Protein AF-A0A5N7MES2-F1 (afdb_monomer_lite)

Radius of gyration: 19.39 Å; chains: 1; bounding box: 45×46×57 Å

Foldseek 3Di:
DFDDLVLLLVLLVLLVCCVCPVVVDDLLLQVQSVVLNVLSVVLSVCQVPPDLDDDPVNFVSLFSSVQSSLLSLLLCCCVVVPVVCCVQLSLLSSLNSNDNHQGLAAADPVFEPDDPCPPPCLNNLSNVQSSLQSLLVVLVWDKHAARSVNGPPLLAARIWTQDPVRAIEGEREEEFTQYPDLLCRLVSVLVSQLSRLNSQQSDPGQAYAYEYRDNNVDPLVVLQVQCAPPNDVRSLVSRVVSVCVSVVSNQVPPLVVSVVSCVVRVRYAQKYWYWHKHKYWYADPSGTTIDIDTDTDIDGRNPDDPCDPPDPNVVVVVVSVSSVVSSVVRD

Organism: NCBI:txid2108360

Secondary structure (DSSP, 8-state):
-PPPHHHHHHHHHHHHHIIIIIS---GGG-HHHHHHHHHHHHHHHHHHS--SS--HHHHHHHHHHHHHHHHHHHHHHHHHH-GGGHHHHHHHHHHHHT-S---SSS--TT-BTT-TTTTTTTHHHHHHHHHHHHHHHHTT-EEEE--SSS--SSSS-SEEEE-TTS-EEEEEEEEPPB-SSGGGHHHHHHHHHHHHHHHHHHSS-SEEEEEEE-TTTS-HHHHHHHHHHH-HHHHHHHHHHHHHHHHHHHHHHTHHHHHHHHHT-TTEEEEEEEEEEEEEEEEETTEEEEEEEEEEEEEESS------TTSHHHHHHHHHHHHHHHHHH--

Sequence (331 aa):
MFITAKQITKNVERLYEILTKELSLTTDRSGGVEEGVLTMWDILEVLKDPPQTADQALIDKLVVGAGVHDLSAKICAVWDHFPLERGTLEPHLKLLAGTKFITQNAVNDRWTADGANGRQHDDADKIIELYWACLCIIAGMKVDLDDPVNSSGGKNPDVIATATDGIKWGFALKTLARVSNPVNVPSNMSRLMRGGIKQINASSVDKGMVVLNMKNVIDHDLIRQTMHIFGWDKAREQLVSQVANYTNDLHLNHSHDLLADLQASPRVAPQAALVAHVATPTNIFGRTVMTEVNAMVEEVFPPSRDDGAGSYAAEVHWLLWTLNDVVQKVR

Structure (mmCIF, N/CA/C/O backbone):
data_AF-A0A5N7MES2-F1
#
_entry.id   AF-A0A5N7MES2-F1
#
loop_
_atom_site.group_PDB
_atom_site.id
_atom_site.type_symbol
_atom_site.label_atom_id
_atom_site.label_alt_id
_atom_site.label_comp_id
_atom_site.label_asym_id
_atom_site.label_entity_id
_atom_site.label_seq_id
_atom_site.pdbx_PDB_ins_code
_atom_site.Cartn_x
_atom_site.Cartn_y
_atom_site.Cartn_z
_atom_site.occupancy
_atom_site.B_iso_or_equiv
_atom_site.auth_seq_id
_atom_site.auth_comp_id
_atom_site.auth_asym_id
_atom_site.auth_atom_id
_atom_site.pdbx_PDB_model_num
ATOM 1 N N . MET A 1 1 ? -3.455 -10.090 -15.799 1.00 52.31 1 MET A N 1
ATOM 2 C CA . MET A 1 1 ? -4.156 -9.114 -16.664 1.00 52.31 1 MET A CA 1
ATOM 3 C C . MET A 1 1 ? -3.100 -8.220 -17.297 1.00 52.31 1 MET A C 1
ATOM 5 O O . MET A 1 1 ? -2.162 -7.868 -16.594 1.00 52.31 1 MET A O 1
ATOM 9 N N . PHE A 1 2 ? -3.195 -7.928 -18.596 1.00 59.94 2 PHE A N 1
ATOM 10 C CA . PHE A 1 2 ? -2.233 -7.062 -19.289 1.00 59.94 2 PHE A CA 1
ATOM 11 C C . PHE A 1 2 ? -2.727 -5.625 -19.274 1.00 59.94 2 PHE A C 1
ATOM 13 O O . PHE A 1 2 ? -3.895 -5.382 -19.570 1.00 59.94 2 PHE A O 1
ATOM 20 N N . ILE A 1 3 ? -1.835 -4.696 -18.954 1.00 61.69 3 ILE A N 1
ATOM 21 C CA . ILE A 1 3 ? -2.126 -3.269 -18.974 1.00 61.69 3 ILE A CA 1
ATOM 22 C C . ILE A 1 3 ? -1.610 -2.730 -20.305 1.00 61.69 3 ILE A C 1
ATOM 24 O O . ILE A 1 3 ? -0.447 -2.925 -20.663 1.00 61.69 3 ILE A O 1
ATOM 28 N N . THR A 1 4 ? -2.484 -2.096 -21.083 1.00 64.62 4 THR A N 1
ATOM 29 C CA . THR A 1 4 ? -2.075 -1.523 -22.368 1.00 64.62 4 THR A CA 1
ATOM 30 C C . THR A 1 4 ? -1.346 -0.201 -22.162 1.00 64.62 4 THR A C 1
ATOM 32 O O . THR A 1 4 ? -1.720 0.592 -21.301 1.00 64.62 4 THR A O 1
ATOM 35 N N . ALA A 1 5 ? -0.381 0.086 -23.037 1.00 64.75 5 ALA A N 1
ATOM 36 C CA . ALA A 1 5 ? 0.260 1.393 -23.169 1.00 64.75 5 ALA A CA 1
ATOM 37 C C . ALA A 1 5 ? -0.752 2.554 -23.058 1.00 64.75 5 ALA A C 1
ATOM 39 O O . ALA A 1 5 ? -0.588 3.450 -22.241 1.00 64.75 5 ALA A O 1
ATOM 40 N N . LYS A 1 6 ? -1.871 2.461 -23.788 1.00 68.19 6 LYS A N 1
ATOM 41 C CA . LYS A 1 6 ? -2.950 3.459 -23.793 1.00 68.19 6 LYS A CA 1
ATOM 42 C C . LYS A 1 6 ? -3.611 3.671 -22.423 1.00 68.19 6 LYS A C 1
ATOM 44 O O . LYS A 1 6 ? -3.929 4.806 -22.080 1.00 68.19 6 LYS A O 1
ATOM 49 N N . GLN A 1 7 ? -3.871 2.602 -21.666 1.00 70.50 7 GLN A N 1
ATOM 50 C CA . GLN A 1 7 ? -4.435 2.713 -20.312 1.00 70.50 7 GLN A CA 1
ATOM 51 C C . GLN A 1 7 ? -3.447 3.385 -19.365 1.00 70.50 7 GLN A C 1
ATOM 53 O O . GLN A 1 7 ? -3.847 4.236 -18.572 1.00 70.50 7 GLN A O 1
ATOM 58 N N . ILE A 1 8 ? -2.160 3.060 -19.508 1.00 71.12 8 ILE A N 1
ATOM 59 C CA . ILE A 1 8 ? -1.116 3.683 -18.704 1.00 71.12 8 ILE A CA 1
ATOM 60 C C . ILE A 1 8 ? -1.043 5.181 -18.971 1.00 71.12 8 ILE A C 1
ATOM 62 O O . ILE A 1 8 ? -1.152 5.964 -18.029 1.00 71.12 8 ILE A O 1
ATOM 66 N N . THR A 1 9 ? -0.941 5.575 -20.245 1.00 73.44 9 THR A N 1
ATOM 67 C CA . THR A 1 9 ? -0.923 6.985 -20.650 1.00 73.44 9 THR A CA 1
ATOM 68 C C . THR A 1 9 ? -2.112 7.734 -20.064 1.00 73.44 9 THR A C 1
ATOM 70 O O . THR A 1 9 ? -1.928 8.762 -19.426 1.00 73.44 9 THR A O 1
ATOM 73 N N . LYS A 1 10 ? -3.319 7.169 -20.197 1.00 83.62 10 LYS A N 1
ATOM 74 C CA . LYS A 1 10 ? -4.555 7.797 -19.724 1.00 83.62 10 LYS A CA 1
ATOM 75 C C . LYS A 1 10 ? -4.515 8.105 -18.224 1.00 83.62 10 LYS A C 1
ATOM 77 O O . LYS A 1 10 ? -4.848 9.218 -17.835 1.00 83.62 10 LYS A O 1
ATOM 82 N N . ASN A 1 11 ? -4.142 7.136 -17.385 1.00 85.75 11 ASN A N 1
ATOM 83 C CA . ASN A 1 11 ? -4.145 7.330 -15.930 1.00 85.75 11 ASN A CA 1
ATOM 84 C C . ASN A 1 11 ? -3.058 8.322 -15.494 1.00 85.75 11 ASN A C 1
ATOM 86 O O . ASN A 1 11 ? -3.281 9.135 -14.603 1.00 85.75 11 ASN A O 1
ATOM 90 N N . VAL A 1 12 ? -1.895 8.281 -16.142 1.00 82.12 12 VAL A N 1
ATOM 91 C CA . VAL A 1 12 ? -0.756 9.145 -15.811 1.00 82.12 12 VAL A CA 1
ATOM 92 C C . VAL A 1 12 ? -1.003 10.590 -16.255 1.00 82.12 12 VAL A C 1
ATOM 94 O O . VAL A 1 12 ? -0.786 11.518 -15.478 1.00 82.12 12 VAL A O 1
ATOM 97 N N . GLU A 1 13 ? -1.541 10.795 -17.460 1.00 84.88 13 GLU A N 1
ATOM 98 C CA . GLU A 1 13 ? -1.998 12.112 -17.919 1.00 84.88 13 GLU A CA 1
ATOM 99 C C . GLU A 1 13 ? -3.098 12.655 -17.011 1.00 84.88 13 GLU A C 1
ATOM 101 O O . GLU A 1 13 ? -3.049 13.816 -16.611 1.00 84.88 13 GLU A O 1
ATOM 106 N N . ARG A 1 14 ? -4.061 11.811 -16.624 1.00 90.75 14 ARG A N 1
ATOM 107 C CA . ARG A 1 14 ? -5.137 12.224 -15.726 1.00 90.75 14 ARG A CA 1
ATOM 108 C C . ARG A 1 14 ? -4.605 12.648 -14.358 1.00 90.75 14 ARG A C 1
ATOM 110 O O . ARG A 1 14 ? -5.028 13.686 -13.858 1.00 90.75 14 ARG A O 1
ATOM 117 N N . LEU A 1 15 ? -3.649 11.914 -13.783 1.00 88.50 15 LEU A N 1
ATOM 118 C CA . LEU A 1 15 ? -2.981 12.326 -12.546 1.00 88.50 15 LEU A CA 1
ATOM 119 C C . LEU A 1 15 ? -2.288 13.685 -12.718 1.00 88.50 15 LEU A C 1
ATOM 121 O O . LEU A 1 15 ? -2.444 14.564 -11.872 1.00 88.50 15 LEU A O 1
ATOM 125 N N . TYR A 1 16 ? -1.570 13.889 -13.822 1.00 85.81 16 TYR A N 1
ATOM 126 C CA . TYR A 1 16 ? -0.925 15.170 -14.110 1.00 85.81 16 TYR A CA 1
ATOM 127 C C . TYR A 1 16 ? -1.938 16.324 -14.205 1.00 85.81 16 TYR A C 1
ATOM 129 O O . TYR A 1 16 ? -1.703 17.405 -13.660 1.00 85.81 16 TYR A O 1
ATOM 137 N N . GLU A 1 17 ? -3.094 16.103 -14.836 1.00 89.69 17 GLU A N 1
ATOM 138 C CA . GLU A 1 17 ? -4.179 17.087 -14.888 1.00 89.69 17 GLU A CA 1
ATOM 139 C C . GLU A 1 17 ? -4.760 17.403 -13.511 1.00 89.69 17 GLU A C 1
ATOM 141 O O . GLU A 1 17 ? -4.993 18.573 -13.209 1.00 89.69 17 GLU A O 1
ATOM 146 N N . ILE A 1 18 ? -4.965 16.387 -12.669 1.00 91.38 18 ILE A N 1
ATOM 147 C CA . ILE A 1 18 ? -5.435 16.574 -11.292 1.00 91.38 18 ILE A CA 1
ATOM 148 C C . ILE A 1 18 ? -4.479 17.505 -10.543 1.00 91.38 18 ILE A C 1
ATOM 150 O O . ILE A 1 18 ? -4.908 18.495 -9.954 1.00 91.38 18 ILE A O 1
ATOM 154 N N . LEU A 1 19 ? -3.175 17.237 -10.608 1.00 88.19 19 LEU A N 1
ATOM 155 C CA . LEU A 1 19 ? -2.175 18.015 -9.878 1.00 88.19 19 LEU A CA 1
ATOM 156 C C . LEU A 1 19 ? -2.055 19.453 -10.405 1.00 88.19 19 LEU A C 1
ATOM 158 O O . LEU A 1 19 ? -2.037 20.402 -9.622 1.00 88.19 19 LEU A O 1
ATOM 162 N N . THR A 1 20 ? -1.988 19.630 -11.724 1.00 86.00 20 THR A N 1
ATOM 163 C CA . THR A 1 20 ? -1.684 20.938 -12.329 1.00 86.00 20 THR A CA 1
ATOM 164 C C . THR A 1 20 ? -2.915 21.810 -12.544 1.00 86.00 20 THR A C 1
ATOM 166 O O . THR A 1 20 ? -2.868 23.011 -12.284 1.00 86.00 20 THR A O 1
ATOM 169 N N . LYS A 1 21 ? -4.030 21.233 -13.005 1.00 89.50 21 LYS A N 1
ATOM 170 C CA . LYS A 1 21 ? -5.240 21.985 -13.366 1.00 89.50 21 LYS A CA 1
ATOM 171 C C . LYS A 1 21 ? -6.226 22.074 -12.207 1.00 89.50 21 LYS A C 1
ATOM 173 O O . LYS A 1 21 ? -6.783 23.141 -11.979 1.00 89.50 21 LYS A O 1
ATOM 178 N N . GLU A 1 22 ? -6.454 20.975 -11.487 1.00 92.94 22 GLU A N 1
ATOM 179 C CA . GLU A 1 22 ? -7.461 20.942 -10.414 1.00 92.94 22 GLU A CA 1
ATOM 180 C C . GLU A 1 22 ? -6.880 21.395 -9.068 1.00 92.94 22 GLU A C 1
ATOM 182 O O . GLU A 1 22 ? -7.496 22.203 -8.378 1.00 92.94 22 GLU A O 1
ATOM 187 N N . LEU A 1 23 ? -5.668 20.951 -8.720 1.00 89.50 23 LEU A N 1
ATOM 188 C CA . LEU A 1 23 ? -4.981 21.351 -7.485 1.00 89.50 23 LEU A CA 1
ATOM 189 C C . LEU A 1 23 ? -4.100 22.594 -7.635 1.00 89.50 23 LEU A C 1
ATOM 191 O O . LEU A 1 23 ? -3.571 23.089 -6.638 1.00 89.50 23 LEU A O 1
ATOM 195 N N . SER A 1 24 ? -3.974 23.120 -8.859 1.00 88.00 24 SER A N 1
ATOM 196 C CA . SER A 1 24 ? -3.220 24.345 -9.164 1.00 88.00 24 SER A CA 1
ATOM 197 C C . SER A 1 24 ? -1.769 24.302 -8.666 1.00 88.00 24 SER A C 1
ATOM 199 O O . SER A 1 24 ? -1.218 25.317 -8.234 1.00 88.00 24 SER A O 1
ATOM 201 N N . LEU A 1 25 ? -1.147 23.119 -8.693 1.00 82.56 25 LEU A N 1
ATOM 202 C CA . LEU A 1 25 ? 0.264 22.960 -8.366 1.00 82.56 25 LEU A CA 1
ATOM 203 C C . LEU A 1 25 ? 1.115 23.427 -9.545 1.00 82.56 25 LEU A C 1
ATOM 205 O O . LEU A 1 25 ? 0.883 23.061 -10.697 1.00 82.56 25 LEU A O 1
ATOM 209 N N . THR A 1 26 ? 2.097 24.267 -9.244 1.00 70.69 26 THR A N 1
ATOM 210 C CA . THR A 1 26 ? 3.053 24.794 -10.213 1.00 70.69 26 THR A CA 1
ATOM 211 C C . THR A 1 26 ? 4.049 23.711 -10.638 1.00 70.69 26 THR A C 1
ATOM 213 O O . THR A 1 26 ? 4.324 22.776 -9.884 1.00 70.69 26 THR A O 1
ATOM 216 N N . THR A 1 27 ? 4.597 23.824 -11.852 1.00 60.12 27 THR A N 1
ATOM 217 C CA . THR A 1 27 ? 5.471 22.790 -12.438 1.00 60.12 27 THR A CA 1
ATOM 218 C C . THR A 1 27 ? 6.785 22.595 -11.673 1.00 60.12 27 THR A C 1
ATOM 220 O O . THR A 1 27 ? 7.304 21.488 -11.580 1.00 60.12 27 THR A O 1
ATOM 223 N N . ASP A 1 28 ? 7.288 23.645 -11.019 1.00 61.31 28 ASP A N 1
ATOM 224 C CA . ASP A 1 28 ? 8.441 23.575 -10.110 1.00 61.31 28 ASP A CA 1
ATOM 225 C C . ASP A 1 28 ? 8.194 22.663 -8.895 1.00 61.31 28 ASP A C 1
ATOM 227 O O . ASP A 1 28 ? 9.132 22.079 -8.350 1.00 61.31 28 ASP A O 1
ATOM 231 N N . ARG A 1 29 ? 6.929 22.511 -8.491 1.00 55.84 29 ARG A N 1
ATOM 232 C CA . ARG A 1 29 ? 6.484 21.626 -7.417 1.00 55.84 29 ARG A CA 1
ATOM 233 C C . ARG A 1 29 ? 6.004 20.272 -7.897 1.00 55.84 29 ARG A C 1
ATOM 235 O O . ARG A 1 29 ? 5.740 19.466 -7.027 1.00 55.84 29 ARG A O 1
ATOM 242 N N . SER A 1 30 ? 5.871 20.010 -9.198 1.00 56.72 30 SER A N 1
ATOM 243 C CA . SER A 1 30 ? 5.439 18.704 -9.722 1.00 56.72 30 SER A CA 1
ATOM 244 C C . SER A 1 30 ? 6.588 17.823 -10.198 1.00 56.72 30 SER A C 1
ATOM 246 O O . SER A 1 30 ? 6.328 16.780 -10.792 1.00 56.72 30 SER A O 1
ATOM 248 N N . GLY A 1 31 ? 7.841 18.232 -9.969 1.00 61.25 31 GLY A N 1
ATOM 249 C CA . GLY A 1 31 ? 9.017 17.668 -10.630 1.00 61.25 31 GLY A CA 1
ATOM 250 C C . GLY A 1 31 ? 9.098 16.140 -10.628 1.00 61.25 31 GLY A C 1
ATOM 251 O O . GLY A 1 31 ? 9.459 15.576 -11.651 1.00 61.25 31 GLY A O 1
ATOM 252 N N . GLY A 1 32 ? 8.713 15.450 -9.549 1.00 66.19 32 GLY A N 1
ATOM 253 C CA . GLY A 1 32 ? 8.766 13.982 -9.541 1.00 66.19 32 GLY A CA 1
ATOM 254 C C . GLY A 1 32 ? 7.588 13.290 -10.226 1.00 66.19 32 GLY A C 1
ATOM 255 O O . GLY A 1 32 ? 7.770 12.227 -10.816 1.00 66.19 32 GLY A O 1
ATOM 256 N N . VAL A 1 33 ? 6.391 13.887 -10.219 1.00 66.56 33 VAL A N 1
ATOM 257 C CA . VAL A 1 33 ? 5.269 13.361 -11.016 1.00 66.56 33 VAL A CA 1
ATOM 258 C C . VAL A 1 33 ? 5.485 13.662 -12.493 1.00 66.56 33 VAL A C 1
ATOM 260 O O . VAL A 1 33 ? 5.245 12.798 -13.326 1.00 66.56 33 VAL A O 1
ATOM 263 N N . GLU A 1 34 ? 5.993 14.847 -12.824 1.00 69.19 34 GLU A N 1
ATOM 264 C CA . GLU A 1 34 ? 6.381 15.215 -14.185 1.00 69.19 34 GLU A CA 1
ATOM 265 C C . GLU A 1 34 ? 7.495 14.304 -14.711 1.00 69.19 34 GLU A C 1
ATOM 267 O O . GLU A 1 34 ? 7.357 13.745 -15.793 1.00 69.19 34 GLU A O 1
ATOM 272 N N . GLU A 1 35 ? 8.546 14.055 -13.926 1.00 70.75 35 GLU A N 1
ATOM 273 C CA . GLU A 1 35 ? 9.591 13.081 -14.261 1.00 70.75 35 GLU A CA 1
ATOM 274 C C . GLU A 1 35 ? 9.011 11.671 -14.451 1.00 70.75 35 GLU A C 1
ATOM 276 O O . GLU A 1 35 ? 9.379 10.976 -15.399 1.00 70.75 35 GLU A O 1
ATOM 281 N N . GLY A 1 36 ? 8.049 11.263 -13.618 1.00 68.19 36 GLY A N 1
ATOM 282 C CA . GLY A 1 36 ? 7.314 10.009 -13.787 1.00 68.19 36 GLY A CA 1
ATOM 283 C C . GLY A 1 36 ? 6.494 9.952 -15.083 1.00 68.19 36 GLY A C 1
ATOM 284 O O . GLY A 1 36 ? 6.532 8.945 -15.791 1.00 68.19 36 GLY A O 1
ATOM 285 N N . VAL A 1 37 ? 5.792 11.034 -15.434 1.00 68.88 37 VAL A N 1
ATOM 286 C CA . VAL A 1 37 ? 5.011 11.169 -16.679 1.00 68.88 37 VAL A CA 1
ATOM 287 C C . VAL A 1 37 ? 5.932 11.118 -17.898 1.00 68.88 37 VAL A C 1
ATOM 289 O O . VAL A 1 37 ? 5.658 10.378 -18.841 1.00 68.88 37 VAL A O 1
ATOM 292 N N . LEU A 1 38 ? 7.048 11.847 -17.864 1.00 72.31 38 LEU A N 1
ATOM 293 C CA . LEU A 1 38 ? 8.059 11.849 -18.922 1.00 72.31 38 LEU A CA 1
ATOM 294 C C . LEU A 1 38 ? 8.701 10.468 -19.079 1.00 72.31 38 LEU A C 1
ATOM 296 O O . LEU A 1 38 ? 8.813 9.964 -20.193 1.00 72.31 38 LEU A O 1
ATOM 300 N N . THR A 1 39 ? 9.034 9.810 -17.966 1.00 71.31 39 THR A N 1
ATOM 301 C CA . THR A 1 39 ? 9.529 8.425 -17.962 1.00 71.31 39 THR A CA 1
ATOM 302 C C . THR A 1 39 ? 8.512 7.481 -18.601 1.00 71.31 39 THR A C 1
ATOM 304 O O . THR A 1 39 ? 8.876 6.598 -19.376 1.00 71.31 39 THR A O 1
ATOM 307 N N . MET A 1 40 ? 7.219 7.686 -18.338 1.00 69.75 40 MET A N 1
ATOM 308 C CA . MET A 1 40 ? 6.157 6.921 -18.983 1.00 69.75 40 MET A CA 1
ATOM 309 C C . MET A 1 40 ? 6.052 7.190 -20.480 1.00 69.75 40 MET A C 1
ATOM 311 O O . MET A 1 40 ? 5.845 6.253 -21.245 1.00 69.75 40 MET A O 1
ATOM 315 N N . TRP A 1 41 ? 6.213 8.431 -20.923 1.00 72.19 41 TRP A N 1
ATOM 316 C CA . TRP A 1 41 ? 6.232 8.760 -22.347 1.00 72.19 41 TRP A CA 1
ATOM 317 C C . TRP A 1 41 ? 7.416 8.113 -23.063 1.00 72.19 41 TRP A C 1
ATOM 319 O O . TRP A 1 41 ? 7.211 7.467 -24.089 1.00 72.19 41 TRP A O 1
ATOM 329 N N . ASP A 1 42 ? 8.613 8.173 -22.476 1.00 73.00 42 ASP A N 1
ATOM 330 C CA . ASP A 1 42 ? 9.796 7.459 -22.967 1.00 73.00 42 ASP A CA 1
ATOM 331 C C . ASP A 1 42 ? 9.518 5.960 -23.137 1.00 73.00 42 ASP A C 1
ATOM 333 O O . ASP A 1 42 ? 9.830 5.371 -24.172 1.00 73.00 42 ASP A O 1
ATOM 337 N N . ILE A 1 43 ? 8.898 5.334 -22.132 1.00 69.94 43 ILE A N 1
ATOM 338 C CA . ILE A 1 43 ? 8.503 3.922 -22.184 1.00 69.94 43 ILE A CA 1
ATOM 339 C C . ILE A 1 43 ? 7.529 3.672 -23.331 1.00 69.94 43 ILE A C 1
ATOM 341 O O . ILE A 1 43 ? 7.697 2.712 -24.076 1.00 69.94 43 ILE A O 1
ATOM 345 N N . LEU A 1 44 ? 6.501 4.507 -23.478 1.00 69.25 44 LEU A N 1
ATOM 346 C CA . LEU A 1 44 ? 5.489 4.344 -24.518 1.00 69.25 44 LEU A CA 1
ATOM 347 C C . LEU A 1 44 ? 6.099 4.461 -25.915 1.00 69.25 44 LEU A C 1
ATOM 349 O O . LEU A 1 44 ? 5.719 3.684 -26.787 1.00 69.25 44 LEU A O 1
ATOM 353 N N . GLU A 1 45 ? 7.053 5.372 -26.119 1.00 74.62 45 GLU A N 1
ATOM 354 C CA . GLU A 1 45 ? 7.816 5.465 -27.367 1.00 74.62 45 GLU A CA 1
ATOM 355 C C . GLU A 1 45 ? 8.621 4.190 -27.625 1.00 74.62 45 GLU A C 1
ATOM 357 O O . GLU A 1 45 ? 8.535 3.629 -28.717 1.00 74.62 45 GLU A O 1
ATOM 362 N N . VAL A 1 46 ? 9.320 3.663 -26.614 1.00 70.00 46 VAL A N 1
ATOM 363 C CA . VAL A 1 46 ? 10.041 2.387 -26.745 1.00 70.00 46 VAL A CA 1
ATOM 364 C C . VAL A 1 46 ? 9.087 1.232 -27.056 1.00 70.00 46 VAL A C 1
ATOM 366 O O . VAL A 1 46 ? 9.406 0.361 -27.855 1.00 70.00 46 VAL A O 1
ATOM 369 N N . LEU A 1 47 ? 7.886 1.216 -26.478 1.00 65.94 47 LEU A N 1
ATOM 370 C CA . LEU A 1 47 ? 6.898 0.164 -26.724 1.00 65.94 47 LEU A CA 1
ATOM 371 C C . LEU A 1 47 ? 6.245 0.237 -28.117 1.00 65.94 47 LEU A C 1
ATOM 373 O O . LEU A 1 47 ? 5.601 -0.738 -28.516 1.00 65.94 47 LEU A O 1
ATOM 377 N N . LYS A 1 48 ? 6.394 1.341 -28.868 1.00 69.06 48 LYS A N 1
ATOM 378 C CA . LYS A 1 48 ? 5.947 1.414 -30.274 1.00 69.06 48 LYS A CA 1
ATOM 379 C C . LYS A 1 48 ? 6.808 0.548 -31.191 1.00 69.06 48 LYS A C 1
ATOM 381 O O . LYS A 1 48 ? 6.264 -0.053 -32.116 1.00 69.06 48 LYS A O 1
ATOM 386 N N . ASP A 1 49 ? 8.108 0.476 -30.918 1.00 69.00 49 ASP A N 1
ATOM 387 C CA . ASP A 1 49 ? 9.067 -0.392 -31.604 1.00 69.00 49 ASP A CA 1
ATOM 388 C C . ASP A 1 49 ? 9.952 -1.098 -30.560 1.00 69.00 49 ASP A C 1
ATOM 390 O O . ASP A 1 49 ? 11.081 -0.674 -30.294 1.00 69.00 49 ASP A O 1
ATOM 394 N N . PRO A 1 50 ? 9.406 -2.120 -29.870 1.00 65.06 50 PRO A N 1
ATOM 395 C CA . PRO A 1 50 ? 10.067 -2.715 -28.722 1.00 65.06 50 PRO A CA 1
ATOM 396 C C . PRO A 1 50 ? 11.361 -3.414 -29.158 1.00 65.06 50 PRO A C 1
ATOM 398 O O . PRO A 1 50 ? 11.342 -4.217 -30.096 1.00 65.06 50 PRO A O 1
ATOM 401 N N . PRO A 1 51 ? 12.485 -3.182 -28.459 1.00 67.44 51 PRO A N 1
ATOM 402 C CA . PRO A 1 51 ? 13.734 -3.836 -28.802 1.00 67.44 51 PRO A CA 1
ATOM 403 C C . PRO A 1 51 ? 13.622 -5.347 -28.575 1.00 67.44 51 PRO A C 1
ATOM 405 O O . PRO A 1 51 ? 12.949 -5.806 -27.649 1.00 67.44 51 PRO A O 1
ATOM 408 N N . GLN A 1 52 ? 14.329 -6.134 -29.394 1.00 64.31 52 GLN A N 1
ATOM 409 C CA . GLN A 1 52 ? 14.378 -7.596 -29.241 1.00 64.31 52 GLN A CA 1
ATOM 410 C C . GLN A 1 52 ? 14.921 -8.025 -27.868 1.00 64.31 52 GLN A C 1
ATOM 412 O O . GLN A 1 52 ? 14.543 -9.076 -27.353 1.00 64.31 52 GLN A O 1
ATOM 417 N N . THR A 1 53 ? 15.779 -7.199 -27.266 1.00 66.25 53 THR A N 1
ATOM 418 C CA . THR A 1 53 ? 16.322 -7.367 -25.915 1.00 66.25 53 THR A CA 1
ATOM 419 C C . THR A 1 53 ? 16.232 -6.044 -25.165 1.00 66.25 53 THR A C 1
ATOM 421 O O . THR A 1 53 ? 16.675 -5.021 -25.686 1.00 66.25 53 THR A O 1
ATOM 424 N N . ALA A 1 54 ? 15.695 -6.056 -23.945 1.00 69.00 54 ALA A N 1
ATOM 425 C CA . ALA A 1 54 ? 15.735 -4.895 -23.063 1.00 69.00 54 ALA A CA 1
ATOM 426 C C . ALA A 1 54 ? 17.063 -4.877 -22.295 1.00 69.00 54 ALA A C 1
ATOM 428 O O . ALA A 1 54 ? 17.443 -5.888 -21.703 1.00 69.00 54 ALA A O 1
ATOM 429 N N . ASP A 1 55 ? 17.764 -3.746 -22.315 1.00 76.44 55 ASP A N 1
ATOM 430 C CA . ASP A 1 55 ? 18.899 -3.519 -21.424 1.00 76.44 55 ASP A CA 1
ATOM 431 C C . ASP A 1 55 ? 18.420 -3.114 -20.016 1.00 76.44 55 ASP A C 1
ATOM 433 O O . ASP A 1 55 ? 17.229 -2.889 -19.779 1.00 76.44 55 ASP A O 1
ATOM 437 N N . GLN A 1 56 ? 19.352 -3.035 -19.061 1.00 76.31 56 GLN A N 1
ATOM 438 C CA . GLN A 1 56 ? 19.020 -2.691 -17.676 1.00 76.31 56 GLN A CA 1
ATOM 439 C C . GLN A 1 56 ? 18.380 -1.299 -17.564 1.00 76.31 56 GLN A C 1
ATOM 441 O O . GLN A 1 56 ? 17.433 -1.124 -16.806 1.00 76.31 56 GLN A O 1
ATOM 446 N N . ALA A 1 57 ? 18.839 -0.327 -18.358 1.00 79.00 57 ALA A N 1
ATOM 447 C CA . ALA A 1 57 ? 18.312 1.034 -18.324 1.00 79.00 57 ALA A CA 1
ATOM 448 C C . ALA A 1 57 ? 16.838 1.086 -18.753 1.00 79.00 57 ALA A C 1
ATOM 450 O O . ALA A 1 57 ? 16.026 1.771 -18.129 1.00 79.00 57 ALA A O 1
ATOM 451 N N . LEU A 1 58 ? 16.469 0.338 -19.795 1.00 74.81 58 LEU A N 1
ATOM 452 C CA . LEU A 1 58 ? 15.082 0.198 -20.212 1.00 74.81 58 LEU A CA 1
ATOM 453 C C . LEU A 1 58 ? 14.250 -0.537 -19.156 1.00 74.81 58 LEU A C 1
ATOM 455 O O . LEU A 1 58 ? 13.129 -0.117 -18.877 1.00 74.81 58 LEU A O 1
ATOM 459 N N . ILE A 1 59 ? 14.782 -1.602 -18.552 1.00 75.06 59 ILE A N 1
ATOM 460 C CA . ILE A 1 59 ? 14.102 -2.324 -17.465 1.00 75.06 59 ILE A CA 1
ATOM 461 C C . ILE A 1 59 ? 13.811 -1.384 -16.292 1.00 75.06 59 ILE A C 1
ATOM 463 O O . ILE A 1 59 ? 12.690 -1.377 -15.787 1.00 75.06 59 ILE A O 1
ATOM 467 N N . ASP A 1 60 ? 14.775 -0.563 -15.886 1.00 76.88 60 ASP A N 1
ATOM 468 C CA . ASP A 1 60 ? 14.608 0.364 -14.766 1.00 76.88 60 ASP A CA 1
ATOM 469 C C . ASP A 1 60 ? 13.545 1.426 -15.073 1.00 76.88 60 ASP A C 1
ATOM 471 O O . ASP A 1 60 ? 12.665 1.670 -14.244 1.00 76.88 60 ASP A O 1
ATOM 475 N N . LYS A 1 61 ? 13.541 1.985 -16.296 1.00 75.44 61 LYS A N 1
ATOM 476 C CA . LYS A 1 61 ? 12.461 2.877 -16.752 1.00 75.44 61 LYS A CA 1
ATOM 477 C C . LYS A 1 61 ? 11.110 2.178 -16.656 1.00 75.44 61 LYS A C 1
ATOM 479 O O . LYS A 1 61 ? 10.193 2.693 -16.024 1.00 75.44 61 LYS A O 1
ATOM 484 N N . LEU A 1 62 ? 11.003 0.985 -17.237 1.00 73.88 62 LEU A N 1
ATOM 485 C CA . LEU A 1 62 ? 9.789 0.174 -17.242 1.00 73.88 62 LEU A CA 1
ATOM 486 C C . LEU A 1 62 ? 9.250 -0.064 -15.822 1.00 73.88 62 LEU A C 1
ATOM 488 O O . LEU A 1 62 ? 8.063 0.152 -15.575 1.00 73.88 62 LEU A O 1
ATOM 492 N N . VAL A 1 63 ? 10.114 -0.437 -14.876 1.00 76.62 63 VAL A N 1
ATOM 493 C CA . VAL A 1 63 ? 9.750 -0.622 -13.462 1.00 76.62 63 VAL A CA 1
ATOM 494 C C . VAL A 1 63 ? 9.196 0.666 -12.863 1.00 76.62 63 VAL A C 1
ATOM 496 O O . VAL A 1 63 ? 8.101 0.640 -12.300 1.00 76.62 63 VAL A O 1
ATOM 499 N N . VAL A 1 64 ? 9.901 1.791 -13.012 1.00 77.00 64 VAL A N 1
ATOM 500 C CA . VAL A 1 64 ? 9.427 3.085 -12.500 1.00 77.00 64 VAL A CA 1
ATOM 501 C C . VAL A 1 64 ? 8.052 3.404 -13.073 1.00 77.00 64 VAL A C 1
ATOM 503 O O . VAL A 1 64 ? 7.124 3.693 -12.321 1.00 77.00 64 VAL A O 1
ATOM 506 N N . GLY A 1 65 ? 7.896 3.259 -14.387 1.00 76.19 65 GLY A N 1
ATOM 507 C CA . GLY A 1 65 ? 6.649 3.533 -15.078 1.00 76.19 65 GLY A CA 1
ATOM 508 C C . GLY A 1 65 ? 5.458 2.725 -14.560 1.00 76.19 65 GLY A C 1
ATOM 509 O O . GLY A 1 65 ? 4.402 3.293 -14.285 1.00 76.19 65 GLY A O 1
ATOM 510 N N . ALA A 1 66 ? 5.629 1.419 -14.346 1.00 77.50 66 ALA A N 1
ATOM 511 C CA . ALA A 1 66 ? 4.579 0.597 -13.742 1.00 77.50 66 ALA A CA 1
ATOM 512 C C . ALA A 1 66 ? 4.226 1.060 -12.319 1.00 77.50 66 ALA A C 1
ATOM 514 O O . ALA A 1 66 ? 3.056 1.161 -11.977 1.00 77.50 66 ALA A O 1
ATOM 515 N N . GLY A 1 67 ? 5.213 1.442 -11.506 1.00 80.00 67 GLY A N 1
ATOM 516 C CA . GLY A 1 67 ? 4.945 1.978 -10.169 1.00 80.00 67 GLY A CA 1
ATOM 517 C C . GLY A 1 67 ? 4.115 3.266 -10.198 1.00 80.00 67 GLY A C 1
ATOM 518 O O . GLY A 1 67 ? 3.186 3.422 -9.406 1.00 80.00 67 GLY A O 1
ATOM 519 N N . VAL A 1 68 ? 4.423 4.173 -11.132 1.00 81.00 68 VAL A N 1
ATOM 520 C CA . VAL A 1 68 ? 3.654 5.411 -11.343 1.00 81.00 68 VAL A CA 1
ATOM 521 C C . VAL A 1 68 ? 2.245 5.095 -11.830 1.00 81.00 68 VAL A C 1
ATOM 523 O O . VAL A 1 68 ? 1.277 5.675 -11.335 1.00 81.00 68 VAL A O 1
ATOM 526 N N . HIS A 1 69 ? 2.117 4.177 -12.786 1.00 83.50 69 HIS A N 1
ATOM 527 C CA . HIS A 1 69 ? 0.835 3.753 -13.326 1.00 83.50 69 HIS A CA 1
ATOM 528 C C . HIS A 1 69 ? -0.085 3.174 -12.251 1.00 83.50 69 HIS A C 1
ATOM 530 O O . HIS A 1 69 ? -1.222 3.632 -12.131 1.00 83.50 69 HIS A O 1
ATOM 536 N N . ASP A 1 70 ? 0.421 2.217 -11.467 1.00 85.31 70 ASP A N 1
ATOM 537 C CA . ASP A 1 70 ? -0.319 1.529 -10.414 1.00 85.31 70 ASP A CA 1
ATOM 538 C C . ASP A 1 70 ? -0.937 2.553 -9.460 1.00 85.31 70 ASP A C 1
ATOM 540 O O . ASP A 1 70 ? -2.157 2.569 -9.299 1.00 85.31 70 ASP A O 1
ATOM 544 N N . LEU A 1 71 ? -0.131 3.475 -8.922 1.00 87.69 71 LEU A N 1
ATOM 545 C CA . LEU A 1 71 ? -0.598 4.544 -8.037 1.00 87.69 71 LEU A CA 1
ATOM 546 C C . LEU A 1 71 ? -1.579 5.500 -8.739 1.00 87.69 71 LEU A C 1
ATOM 548 O O . LEU A 1 71 ? -2.634 5.817 -8.184 1.00 87.69 71 LEU A O 1
ATOM 552 N N . SER A 1 72 ? -1.267 5.922 -9.970 1.00 88.50 72 SER A N 1
ATOM 553 C CA . SER A 1 72 ? -2.121 6.823 -10.758 1.00 88.50 72 SER A CA 1
ATOM 554 C C . SER A 1 72 ? -3.509 6.231 -10.981 1.00 88.50 72 SER A C 1
ATOM 556 O O . SER A 1 72 ? -4.499 6.947 -10.865 1.00 88.50 72 SER A O 1
ATOM 558 N N . ALA A 1 73 ? -3.604 4.927 -11.253 1.00 90.31 73 ALA A N 1
ATOM 559 C CA . ALA A 1 73 ? -4.874 4.239 -11.453 1.00 90.31 73 ALA A CA 1
ATOM 560 C C . ALA A 1 73 ? -5.780 4.335 -10.215 1.00 90.31 73 ALA A C 1
ATOM 562 O O . ALA A 1 73 ? -6.973 4.606 -10.348 1.00 90.31 73 ALA A O 1
ATOM 563 N N . LYS A 1 74 ? -5.219 4.174 -9.007 1.00 93.06 74 LYS A N 1
ATOM 564 C CA . LYS A 1 74 ? -5.987 4.215 -7.748 1.00 93.06 74 LYS A CA 1
ATOM 565 C C . LYS A 1 74 ? -6.408 5.642 -7.424 1.00 93.06 74 LYS A C 1
ATOM 567 O O . LYS A 1 74 ? -7.573 5.863 -7.101 1.00 93.06 74 LYS A O 1
ATOM 572 N N . ILE A 1 75 ? -5.498 6.606 -7.585 1.00 94.12 75 ILE A N 1
ATOM 573 C CA . ILE A 1 75 ? -5.812 8.026 -7.389 1.00 94.12 75 ILE A CA 1
ATOM 574 C C . ILE A 1 75 ? -6.917 8.456 -8.352 1.00 94.12 75 ILE A C 1
ATOM 576 O O . ILE A 1 75 ? -7.914 9.011 -7.906 1.00 94.12 75 ILE A O 1
ATOM 580 N N . CYS A 1 76 ? -6.783 8.173 -9.651 1.00 94.31 76 CYS A N 1
ATOM 581 C CA . CYS A 1 76 ? -7.780 8.568 -10.646 1.00 94.31 76 CYS A CA 1
ATOM 582 C C . CYS A 1 76 ? -9.130 7.894 -10.389 1.00 94.31 76 CYS A C 1
ATOM 584 O O . CYS A 1 76 ? -10.161 8.553 -10.484 1.00 94.31 76 CYS A O 1
ATOM 586 N N . ALA A 1 77 ? -9.139 6.612 -10.004 1.00 95.19 77 ALA A N 1
ATOM 587 C CA . ALA A 1 77 ? -10.370 5.913 -9.654 1.00 95.19 77 ALA A CA 1
ATOM 588 C C . ALA A 1 77 ? -11.105 6.598 -8.492 1.00 95.19 77 ALA A C 1
ATOM 590 O O . ALA A 1 77 ? -12.310 6.828 -8.592 1.00 95.19 77 ALA A O 1
ATOM 591 N N . VAL A 1 78 ? -10.393 6.982 -7.425 1.00 96.88 78 VAL A N 1
ATOM 592 C CA . VAL A 1 78 ? -10.996 7.749 -6.325 1.00 96.88 78 VAL A CA 1
ATOM 593 C C . VAL A 1 78 ? -11.436 9.129 -6.798 1.00 96.88 78 VAL A C 1
ATOM 595 O O . VAL A 1 78 ? -12.580 9.526 -6.596 1.00 96.88 78 VAL A O 1
ATOM 598 N N . TRP A 1 79 ? -10.543 9.859 -7.461 1.00 96.50 79 TRP A N 1
ATOM 599 C CA . TRP A 1 79 ? -10.771 11.246 -7.841 1.00 96.50 79 TRP A CA 1
ATOM 600 C C . TRP A 1 79 ? -11.982 11.405 -8.760 1.00 96.50 79 TRP A C 1
ATOM 602 O O . TRP A 1 79 ? -12.799 12.310 -8.571 1.00 96.50 79 TRP A O 1
ATOM 612 N N . ASP A 1 80 ? -12.131 10.516 -9.738 1.00 95.81 80 ASP A N 1
ATOM 613 C CA . ASP A 1 80 ? -13.170 10.620 -10.759 1.00 95.81 80 ASP A CA 1
ATOM 614 C C . ASP A 1 80 ? -14.505 10.002 -10.313 1.00 95.81 80 ASP A C 1
ATOM 616 O O . ASP A 1 80 ? -15.560 10.486 -10.728 1.00 95.81 80 ASP A O 1
ATOM 620 N N . HIS A 1 81 ? -14.495 8.980 -9.447 1.00 96.44 81 HIS A N 1
ATOM 621 C CA . HIS A 1 81 ? -15.719 8.275 -9.038 1.00 96.44 81 HIS A CA 1
ATOM 622 C C . HIS A 1 81 ? -16.210 8.602 -7.622 1.00 96.44 81 HIS A C 1
ATOM 624 O O . HIS A 1 81 ? -17.380 8.366 -7.323 1.00 96.44 81 HIS A O 1
ATOM 630 N N . PHE A 1 82 ? -15.371 9.201 -6.774 1.00 96.75 82 PHE A N 1
ATOM 631 C CA . PHE A 1 82 ? -15.681 9.524 -5.378 1.00 96.75 82 PHE A CA 1
ATOM 632 C C . PHE A 1 82 ? -15.360 10.999 -5.076 1.00 96.75 82 PHE A C 1
ATOM 634 O O . PHE A 1 82 ? -14.488 11.307 -4.263 1.00 96.75 82 PHE A O 1
ATOM 641 N N . PRO A 1 83 ? -16.066 11.959 -5.708 1.00 94.94 83 PRO A N 1
ATOM 642 C CA . PRO A 1 83 ? -15.736 13.383 -5.614 1.00 94.94 83 PRO A CA 1
ATOM 643 C C . PRO A 1 83 ? -15.787 13.947 -4.186 1.00 94.94 83 PRO A C 1
ATOM 645 O O . PRO A 1 83 ? -15.085 14.910 -3.890 1.00 94.94 83 PRO A O 1
ATOM 648 N N . LEU A 1 84 ? -16.586 13.345 -3.298 1.00 94.88 84 LEU A N 1
ATOM 649 C CA . LEU A 1 84 ? -16.674 13.743 -1.889 1.00 94.88 84 LEU A CA 1
ATOM 650 C C . LEU A 1 84 ? -15.411 13.397 -1.085 1.00 94.88 84 LEU A C 1
ATOM 652 O O . LEU A 1 84 ? -15.146 14.051 -0.083 1.00 94.88 84 LEU A O 1
ATOM 656 N N . GLU A 1 85 ? -14.617 12.425 -1.541 1.00 95.56 85 GLU A N 1
ATOM 657 C CA . GLU A 1 85 ? -13.394 11.969 -0.864 1.00 95.56 85 GLU A CA 1
ATOM 658 C C . GLU A 1 85 ? -12.131 12.686 -1.372 1.00 95.56 85 GLU A C 1
ATOM 660 O O . GLU A 1 85 ? -11.038 12.482 -0.847 1.00 95.56 85 GLU A O 1
ATOM 665 N N . ARG A 1 86 ? -12.247 13.568 -2.377 1.00 94.69 86 ARG A N 1
ATOM 666 C CA . ARG A 1 86 ? -11.096 14.307 -2.936 1.00 94.69 86 ARG A CA 1
ATOM 667 C C . ARG A 1 86 ? -10.348 15.112 -1.876 1.00 94.69 86 ARG A C 1
ATOM 669 O O . ARG A 1 86 ? -9.120 15.121 -1.876 1.00 94.69 86 ARG A O 1
ATOM 676 N N . GLY A 1 87 ? -11.087 15.743 -0.960 1.00 94.38 87 GLY A N 1
ATOM 677 C CA . GLY A 1 87 ? -10.509 16.528 0.133 1.00 94.38 87 GLY A CA 1
ATOM 678 C C . GLY A 1 87 ? -9.653 15.691 1.087 1.00 94.38 87 GLY A C 1
ATOM 679 O O . GLY A 1 87 ? -8.677 16.204 1.622 1.00 94.38 87 GLY A O 1
ATOM 680 N N . THR A 1 88 ? -9.965 14.400 1.239 1.00 94.94 88 THR A N 1
ATOM 681 C CA . THR A 1 88 ? -9.182 13.446 2.038 1.00 94.94 88 THR A CA 1
ATOM 682 C C . THR A 1 88 ? -7.815 13.176 1.403 1.00 94.94 88 THR A C 1
ATOM 684 O O . THR A 1 88 ? -6.823 13.035 2.110 1.00 94.94 88 THR A O 1
ATOM 687 N N . LEU A 1 89 ? -7.740 13.124 0.067 1.00 94.88 89 LEU A N 1
ATOM 688 C CA . LEU A 1 89 ? -6.498 12.809 -0.653 1.00 94.88 89 LEU A CA 1
ATOM 689 C C . LEU A 1 89 ? -5.634 14.039 -0.951 1.00 94.88 89 LEU A C 1
ATOM 691 O O . LEU A 1 89 ? -4.423 13.919 -1.143 1.00 94.88 89 LEU A O 1
ATOM 695 N N . GLU A 1 90 ? -6.251 15.216 -1.045 1.00 93.75 90 GLU A N 1
ATOM 696 C CA . GLU A 1 90 ? -5.604 16.448 -1.493 1.00 93.75 90 GLU A CA 1
ATOM 697 C C . GLU A 1 90 ? -4.299 16.785 -0.741 1.00 93.75 90 GLU A C 1
ATOM 699 O O . GLU A 1 90 ? -3.312 17.083 -1.423 1.00 93.75 90 GLU A O 1
ATOM 704 N N . PRO A 1 91 ? -4.215 16.713 0.605 1.00 91.75 91 PRO A N 1
ATOM 705 C CA . PRO A 1 91 ? -2.970 16.994 1.320 1.00 91.75 91 PRO A CA 1
ATOM 706 C C . PRO A 1 91 ? -1.809 16.092 0.879 1.00 91.75 91 PRO A C 1
ATOM 708 O O . PRO A 1 91 ? -0.711 16.585 0.610 1.00 91.75 91 PRO A O 1
ATOM 711 N N . HIS A 1 92 ? -2.053 14.784 0.733 1.00 91.06 92 HIS A N 1
ATOM 712 C CA . HIS A 1 92 ? -1.038 13.824 0.288 1.00 91.06 92 HIS A CA 1
ATOM 713 C C . HIS A 1 92 ? -0.661 14.045 -1.168 1.00 91.06 92 HIS A C 1
ATOM 715 O O . HIS A 1 92 ? 0.520 14.008 -1.487 1.00 91.06 92 HIS A O 1
ATOM 721 N N . LEU A 1 93 ? -1.620 14.342 -2.049 1.00 89.75 93 LEU A N 1
ATOM 722 C CA . LEU A 1 93 ? -1.331 14.645 -3.456 1.00 89.75 93 LEU A CA 1
ATOM 723 C C . LEU A 1 93 ? -0.462 15.899 -3.611 1.00 89.75 93 LEU A C 1
ATOM 725 O O . LEU A 1 93 ? 0.462 15.919 -4.427 1.00 89.75 93 LEU A O 1
ATOM 729 N N . LYS A 1 94 ? -0.716 16.929 -2.796 1.00 86.94 94 LYS A N 1
ATOM 730 C CA . LYS A 1 94 ? 0.108 18.143 -2.753 1.00 86.94 94 LYS A CA 1
ATOM 731 C C . LYS A 1 94 ? 1.526 17.859 -2.275 1.00 86.94 94 LYS A C 1
ATOM 733 O O . LYS A 1 94 ? 2.459 18.447 -2.819 1.00 86.94 94 LYS A O 1
ATOM 738 N N . LEU A 1 95 ? 1.688 16.966 -1.297 1.00 83.38 95 LEU A N 1
ATOM 739 C CA . LEU A 1 95 ? 3.010 16.510 -0.882 1.00 83.38 95 LEU A CA 1
ATOM 740 C C . LEU A 1 95 ? 3.687 15.741 -2.022 1.00 83.38 95 LEU A C 1
ATOM 742 O O . LEU A 1 95 ? 4.785 16.117 -2.420 1.00 83.38 95 LEU A O 1
ATOM 746 N N . LEU A 1 96 ? 3.004 14.738 -2.592 1.00 78.81 96 LEU A N 1
ATOM 747 C CA . LEU A 1 96 ? 3.523 13.853 -3.640 1.00 78.81 96 LEU A CA 1
ATOM 748 C C . LEU A 1 96 ? 4.081 14.592 -4.845 1.00 78.81 96 LEU A C 1
ATOM 750 O O . LEU A 1 96 ? 5.115 14.177 -5.366 1.00 78.81 96 LEU A O 1
ATOM 754 N N . ALA A 1 97 ? 3.436 15.677 -5.270 1.00 76.00 97 ALA A N 1
ATOM 755 C CA . ALA A 1 97 ? 3.928 16.483 -6.379 1.00 76.00 97 ALA A CA 1
ATOM 756 C C . ALA A 1 97 ? 5.405 16.880 -6.179 1.00 76.00 97 ALA A C 1
ATOM 758 O O . ALA A 1 97 ? 6.203 16.778 -7.115 1.00 76.00 97 ALA A O 1
ATOM 759 N N . GLY A 1 98 ? 5.779 17.260 -4.950 1.00 69.50 98 GLY A N 1
ATOM 760 C CA . GLY A 1 98 ? 7.132 17.697 -4.599 1.00 69.50 98 GLY A CA 1
ATOM 761 C C . GLY A 1 98 ? 8.126 16.559 -4.353 1.00 69.50 98 GLY A C 1
ATOM 762 O O . GLY A 1 98 ? 9.322 16.811 -4.192 1.00 69.50 98 GLY A O 1
ATOM 763 N N . THR A 1 99 ? 7.658 15.310 -4.323 1.00 71.50 99 THR A N 1
ATOM 764 C CA . THR A 1 99 ? 8.487 14.135 -4.023 1.00 71.50 99 THR A CA 1
ATOM 765 C C . THR A 1 99 ? 9.132 13.597 -5.291 1.00 71.50 99 THR A C 1
ATOM 767 O O . THR A 1 99 ? 8.484 13.501 -6.323 1.00 71.50 99 THR A O 1
ATOM 770 N N . LYS A 1 100 ? 10.408 13.201 -5.222 1.00 66.44 100 LYS A N 1
ATOM 771 C CA . LYS A 1 100 ? 11.145 12.624 -6.369 1.00 66.44 100 LYS A CA 1
ATOM 772 C C . LYS A 1 100 ? 10.944 11.120 -6.549 1.00 66.44 100 LYS A C 1
ATOM 774 O O . LYS A 1 100 ? 11.443 10.540 -7.503 1.00 66.44 100 LYS A O 1
ATOM 779 N N . PHE A 1 101 ? 10.287 10.469 -5.598 1.00 67.00 101 PHE A N 1
ATOM 780 C CA . PHE A 1 101 ? 10.120 9.025 -5.590 1.00 67.00 101 PHE A CA 1
ATOM 781 C C . PHE A 1 101 ? 8.678 8.724 -5.231 1.00 67.00 101 PHE A C 1
ATOM 783 O O . PHE A 1 101 ? 8.279 9.001 -4.109 1.00 67.00 101 PHE A O 1
ATOM 790 N N . ILE A 1 102 ? 7.917 8.176 -6.176 1.00 72.50 102 ILE A N 1
ATOM 791 C CA . ILE A 1 102 ? 6.477 7.910 -6.017 1.00 72.50 102 ILE A CA 1
ATOM 792 C C . ILE A 1 102 ? 6.126 6.423 -6.152 1.00 72.50 102 ILE A C 1
ATOM 794 O O . ILE A 1 102 ? 4.956 6.051 -6.121 1.00 72.50 102 ILE A O 1
ATOM 798 N N . THR A 1 103 ? 7.122 5.548 -6.294 1.00 77.44 103 THR A N 1
ATOM 799 C CA . THR A 1 103 ? 6.896 4.140 -6.623 1.00 77.44 103 THR A CA 1
ATOM 800 C C . THR A 1 103 ? 6.862 3.239 -5.381 1.00 77.44 103 THR A C 1
ATOM 802 O O . THR A 1 103 ? 7.523 3.477 -4.363 1.00 77.44 103 THR A O 1
ATOM 805 N N . GLN A 1 104 ? 6.045 2.184 -5.446 1.00 80.44 104 GLN A N 1
ATOM 806 C CA . GLN A 1 104 ? 5.967 1.136 -4.415 1.00 80.44 104 GLN A CA 1
ATOM 807 C C . GLN A 1 104 ? 6.695 -0.152 -4.817 1.00 80.44 104 GLN A C 1
ATOM 809 O O . GLN A 1 104 ? 6.909 -1.026 -3.982 1.00 80.44 104 GLN A O 1
ATOM 814 N N . ASN A 1 105 ? 7.097 -0.256 -6.082 1.00 81.25 105 ASN A N 1
ATOM 815 C CA . ASN A 1 105 ? 7.629 -1.459 -6.716 1.00 81.25 105 ASN A CA 1
ATOM 816 C C . ASN A 1 105 ? 9.147 -1.435 -6.946 1.00 81.25 105 ASN A C 1
ATOM 818 O O . ASN A 1 105 ? 9.660 -2.170 -7.787 1.00 81.25 105 ASN A O 1
ATOM 822 N N . ALA A 1 106 ? 9.849 -0.560 -6.234 1.00 79.88 106 ALA A N 1
ATOM 823 C CA . ALA A 1 106 ? 11.294 -0.440 -6.275 1.00 79.88 106 ALA A CA 1
ATOM 824 C C . ALA A 1 106 ? 11.822 -0.077 -4.885 1.00 79.88 106 ALA A C 1
ATOM 826 O O . ALA A 1 106 ? 11.106 0.496 -4.054 1.00 79.88 106 ALA A O 1
ATOM 827 N N . VAL A 1 107 ? 13.091 -0.401 -4.648 1.00 80.00 107 VAL A N 1
ATOM 828 C CA . VAL A 1 107 ? 13.800 0.009 -3.436 1.00 80.00 107 VAL A CA 1
ATOM 829 C C . VAL A 1 107 ? 13.993 1.523 -3.458 1.00 80.00 107 VAL A C 1
ATOM 831 O O . VAL A 1 107 ? 14.363 2.101 -4.477 1.00 80.00 107 VAL A O 1
ATOM 834 N N . ASN A 1 108 ? 13.782 2.170 -2.315 1.00 75.38 108 ASN A N 1
ATOM 835 C CA . ASN A 1 108 ? 14.245 3.531 -2.099 1.00 75.38 108 ASN A CA 1
ATOM 836 C C . ASN A 1 108 ? 15.669 3.486 -1.524 1.00 75.38 108 ASN A C 1
ATOM 838 O O . ASN A 1 108 ? 15.858 3.260 -0.326 1.00 75.38 108 ASN A O 1
ATOM 842 N N . ASP A 1 109 ? 16.676 3.709 -2.373 1.00 61.69 109 ASP A N 1
ATOM 843 C CA . ASP A 1 109 ? 18.103 3.619 -2.015 1.00 61.69 109 ASP A CA 1
ATOM 844 C C . ASP A 1 109 ? 18.530 4.545 -0.869 1.00 61.69 109 ASP A C 1
ATOM 846 O O . ASP A 1 109 ? 19.543 4.306 -0.212 1.00 61.69 109 ASP A O 1
ATOM 850 N N . ARG A 1 110 ? 17.749 5.594 -0.590 1.00 56.69 110 ARG A N 1
ATOM 851 C CA . ARG A 1 110 ? 18.015 6.541 0.502 1.00 56.69 110 ARG A CA 1
ATOM 852 C C . ARG A 1 110 ? 17.546 6.037 1.864 1.00 56.69 110 ARG A C 1
ATOM 854 O O . ARG A 1 110 ? 17.715 6.740 2.858 1.00 56.69 110 ARG A O 1
ATOM 861 N N . TRP A 1 111 ? 16.960 4.843 1.925 1.00 56.84 111 TRP A N 1
ATOM 862 C CA . TRP A 1 111 ? 16.369 4.301 3.138 1.00 56.84 111 TRP A CA 1
ATOM 863 C C . TRP A 1 111 ? 17.247 3.227 3.789 1.00 56.84 111 TRP A C 1
ATOM 865 O O . TRP A 1 111 ? 16.922 2.041 3.793 1.00 56.84 111 TRP A O 1
ATOM 875 N N . THR A 1 112 ? 18.387 3.655 4.342 1.00 55.38 112 THR A N 1
ATOM 876 C CA . THR A 1 112 ? 19.284 2.811 5.147 1.00 55.38 112 THR A CA 1
ATOM 877 C C . THR A 1 112 ? 19.058 3.051 6.641 1.00 55.38 112 THR A C 1
ATOM 879 O O . THR A 1 112 ? 18.865 4.184 7.081 1.00 55.38 112 THR A O 1
ATOM 882 N N . ALA A 1 113 ? 19.087 1.985 7.447 1.00 52.41 113 ALA A N 1
ATOM 883 C CA . ALA A 1 113 ? 18.926 2.086 8.903 1.00 52.41 113 ALA A CA 1
ATOM 884 C C . ALA A 1 113 ? 20.099 2.809 9.614 1.00 52.41 113 ALA A C 1
ATOM 886 O O . ALA A 1 113 ? 19.932 3.268 10.743 1.00 52.41 113 ALA A O 1
ATOM 887 N N . ASP A 1 114 ? 21.250 2.943 8.940 1.00 47.25 114 ASP A N 1
ATOM 888 C CA . ASP A 1 114 ? 22.553 3.246 9.556 1.00 47.25 114 ASP A CA 1
ATOM 889 C C . ASP A 1 114 ? 23.080 4.681 9.286 1.00 47.25 114 ASP A C 1
ATOM 891 O O . ASP A 1 114 ? 24.240 4.984 9.565 1.00 47.25 114 ASP A O 1
ATOM 895 N N . GLY A 1 115 ? 22.276 5.595 8.727 1.00 41.66 115 GLY A N 1
ATOM 896 C CA . GLY A 1 115 ? 22.748 6.919 8.284 1.00 41.66 115 GLY A CA 1
ATOM 897 C C . GLY A 1 115 ? 22.367 8.106 9.182 1.00 41.66 115 GLY A C 1
ATOM 898 O O . GLY A 1 115 ? 21.202 8.293 9.517 1.00 41.66 115 GLY A O 1
ATOM 899 N N . ALA A 1 116 ? 23.327 9.004 9.450 1.00 37.44 116 ALA A N 1
ATOM 900 C CA . ALA A 1 116 ? 23.122 10.332 10.062 1.00 37.44 116 ALA A CA 1
ATOM 901 C C . ALA A 1 116 ? 22.241 11.300 9.227 1.00 37.44 116 ALA A C 1
ATOM 903 O O . ALA A 1 116 ? 21.875 12.368 9.710 1.00 37.44 116 ALA A O 1
ATOM 904 N N . ASN A 1 117 ? 21.848 10.903 8.010 1.00 41.06 117 ASN A N 1
ATOM 905 C CA . ASN A 1 117 ? 20.830 11.556 7.171 1.00 41.06 117 ASN A CA 1
ATOM 906 C C . ASN A 1 117 ? 19.457 10.867 7.319 1.00 41.06 117 ASN A C 1
ATOM 908 O O . ASN A 1 117 ? 18.683 10.768 6.366 1.00 41.06 117 ASN A O 1
ATOM 912 N N . GLY A 1 118 ? 19.200 10.320 8.511 1.00 38.88 118 GLY A N 1
ATOM 913 C CA . GLY A 1 118 ? 18.011 9.549 8.842 1.00 38.88 118 GLY A CA 1
ATOM 914 C C . GLY A 1 118 ? 16.723 10.284 8.479 1.00 38.88 118 GLY A C 1
ATOM 915 O O . GLY A 1 118 ? 16.594 11.481 8.718 1.00 38.88 118 GLY A O 1
ATOM 916 N N . ARG A 1 119 ? 15.770 9.547 7.897 1.00 47.25 119 ARG A N 1
ATOM 917 C CA . ARG A 1 119 ? 14.393 10.007 7.638 1.00 47.25 119 ARG A CA 1
ATOM 918 C C . ARG A 1 119 ? 14.260 11.343 6.892 1.00 47.25 119 ARG A C 1
ATOM 920 O O . ARG A 1 119 ? 13.266 12.034 7.046 1.00 47.25 119 ARG A O 1
ATOM 927 N N . GLN A 1 120 ? 15.203 11.716 6.028 1.00 39.75 120 GLN A N 1
ATOM 928 C CA . GLN A 1 120 ? 15.041 12.943 5.231 1.00 39.75 120 GLN A CA 1
ATOM 929 C C . GLN A 1 120 ? 13.933 12.863 4.158 1.00 39.75 120 GLN A C 1
ATOM 931 O O . GLN A 1 120 ? 13.713 13.846 3.457 1.00 39.75 120 GLN A O 1
ATOM 936 N N . HIS A 1 121 ? 13.214 11.739 4.039 1.00 50.09 121 HIS A N 1
ATOM 937 C CA . HIS A 1 121 ? 12.123 11.551 3.078 1.00 50.09 121 HIS A CA 1
ATOM 938 C C . HIS A 1 121 ? 10.958 10.735 3.676 1.00 50.09 121 HIS A C 1
ATOM 940 O O . HIS A 1 121 ? 10.612 9.680 3.140 1.00 50.09 121 HIS A O 1
ATOM 946 N N . ASP A 1 122 ? 10.357 11.216 4.775 1.00 59.59 122 ASP A N 1
ATOM 947 C CA . ASP A 1 122 ? 9.073 10.698 5.304 1.00 59.59 122 ASP A CA 1
ATOM 948 C C . ASP A 1 122 ? 7.978 10.655 4.208 1.00 59.59 122 ASP A C 1
ATOM 950 O O . ASP A 1 122 ? 7.094 9.804 4.217 1.00 59.59 122 ASP A O 1
ATOM 954 N N . ASP A 1 123 ? 8.110 11.496 3.182 1.00 66.50 123 ASP A N 1
ATOM 955 C CA . ASP A 1 123 ? 7.343 11.513 1.936 1.00 66.50 123 ASP A CA 1
ATOM 956 C C . ASP A 1 123 ? 7.110 10.133 1.292 1.00 66.50 123 ASP A C 1
ATOM 958 O O . ASP A 1 123 ? 6.028 9.855 0.774 1.00 66.50 123 ASP A O 1
ATOM 962 N N . ALA A 1 124 ? 8.109 9.241 1.320 1.00 65.31 124 ALA A N 1
ATOM 963 C CA . ALA A 1 124 ? 7.992 7.925 0.690 1.00 65.31 124 ALA A CA 1
ATOM 964 C C . ALA A 1 124 ? 7.079 6.960 1.471 1.00 65.31 124 ALA A C 1
ATOM 966 O O . ALA A 1 124 ? 6.533 6.021 0.875 1.00 65.31 124 ALA A O 1
ATOM 967 N N . ASP A 1 125 ? 6.913 7.193 2.776 1.00 75.06 125 ASP A N 1
ATOM 968 C CA . ASP A 1 125 ? 5.943 6.491 3.620 1.00 75.06 125 ASP A CA 1
ATOM 969 C C . ASP A 1 125 ? 4.527 7.034 3.368 1.00 75.06 125 ASP A C 1
ATOM 971 O O . ASP A 1 125 ? 3.562 6.271 3.337 1.00 75.06 125 ASP A O 1
ATOM 975 N N . LYS A 1 126 ? 4.395 8.320 3.016 1.00 86.31 126 LYS A N 1
ATOM 976 C CA . LYS A 1 126 ? 3.102 8.931 2.657 1.00 86.31 126 LYS A CA 1
ATOM 977 C C . LYS A 1 126 ? 2.483 8.359 1.386 1.00 86.31 126 LYS A C 1
ATOM 979 O O . LYS A 1 126 ? 1.262 8.354 1.243 1.00 86.31 126 LYS A O 1
ATOM 984 N N . ILE A 1 127 ? 3.290 7.793 0.489 1.00 87.44 127 ILE A N 1
ATOM 985 C CA . ILE A 1 127 ? 2.771 7.106 -0.700 1.00 87.44 127 ILE A CA 1
ATOM 986 C C . ILE A 1 127 ? 1.978 5.854 -0.313 1.00 87.44 127 ILE A C 1
ATOM 988 O O . ILE A 1 127 ? 0.933 5.608 -0.909 1.00 87.44 127 ILE A O 1
ATOM 992 N N . ILE A 1 128 ? 2.456 5.042 0.645 1.00 89.31 128 ILE A N 1
ATOM 993 C CA . ILE A 1 128 ? 1.723 3.820 1.013 1.00 89.31 128 ILE A CA 1
ATOM 994 C C . ILE A 1 128 ? 0.443 4.166 1.783 1.00 89.31 128 ILE A C 1
ATOM 996 O O . ILE A 1 128 ? -0.577 3.519 1.567 1.00 89.31 128 ILE A O 1
ATOM 1000 N N . GLU A 1 129 ? 0.461 5.229 2.595 1.00 93.44 129 GLU A N 1
ATOM 1001 C CA . GLU A 1 129 ? -0.743 5.774 3.239 1.00 93.44 129 GLU A CA 1
ATOM 1002 C C . GLU A 1 129 ? -1.792 6.175 2.198 1.00 93.44 129 GLU A C 1
ATOM 1004 O O . GLU A 1 129 ? -2.928 5.703 2.254 1.00 93.44 129 GLU A O 1
ATOM 1009 N N . LEU A 1 130 ? -1.393 6.969 1.195 1.00 94.00 130 LEU A N 1
ATOM 1010 C CA . LEU A 1 130 ? -2.285 7.376 0.112 1.00 94.00 130 LEU A CA 1
ATOM 1011 C C . LEU A 1 130 ? -2.799 6.173 -0.685 1.00 94.00 130 LEU A C 1
ATOM 1013 O O . LEU A 1 130 ? -3.990 6.090 -0.989 1.00 94.00 130 LEU A O 1
ATOM 1017 N N . TYR A 1 131 ? -1.906 5.244 -1.028 1.00 93.31 131 TYR A N 1
ATOM 1018 C CA . TYR A 1 131 ? -2.253 4.038 -1.770 1.00 93.31 131 TYR A CA 1
ATOM 1019 C C . TYR A 1 131 ? -3.322 3.231 -1.024 1.00 93.31 131 TYR A C 1
ATOM 1021 O O . TYR A 1 131 ? -4.351 2.880 -1.601 1.00 93.31 131 TYR A O 1
ATOM 1029 N N . TRP A 1 132 ? -3.119 2.993 0.273 1.00 95.06 132 TRP A N 1
ATOM 1030 C CA . TRP A 1 132 ? -4.045 2.233 1.108 1.00 95.06 132 TRP A CA 1
ATOM 1031 C C . TRP A 1 132 ? -5.375 2.959 1.323 1.00 95.06 132 TRP A C 1
ATOM 1033 O O . TRP A 1 132 ? -6.432 2.338 1.214 1.00 95.06 132 TRP A O 1
ATOM 1043 N N . ALA A 1 133 ? -5.345 4.277 1.544 1.00 96.94 133 ALA A N 1
ATOM 1044 C CA . ALA A 1 133 ? -6.546 5.107 1.612 1.00 96.94 133 ALA A CA 1
ATOM 1045 C C . ALA A 1 133 ? -7.395 4.969 0.340 1.00 96.94 133 ALA A C 1
ATOM 1047 O O . ALA A 1 133 ? -8.610 4.779 0.429 1.00 96.94 133 ALA A O 1
ATOM 1048 N N . CYS A 1 134 ? -6.762 4.976 -0.839 1.00 96.88 134 CYS A N 1
ATOM 1049 C CA . CYS A 1 134 ? -7.479 4.774 -2.094 1.00 96.88 134 CYS A CA 1
ATOM 1050 C C . CYS A 1 134 ? -8.146 3.395 -2.166 1.00 96.88 134 CYS A C 1
ATOM 1052 O O . CYS A 1 134 ? -9.298 3.307 -2.590 1.00 96.88 134 CYS A O 1
ATOM 1054 N N . LEU A 1 135 ? -7.466 2.328 -1.727 1.00 95.56 135 LEU A N 1
ATOM 1055 C CA . LEU A 1 135 ? -8.063 0.988 -1.694 1.00 95.56 135 LEU A CA 1
ATOM 1056 C C . LEU A 1 135 ? -9.301 0.941 -0.795 1.00 95.56 135 LEU A C 1
ATOM 1058 O O . LEU A 1 135 ? -10.328 0.410 -1.212 1.00 95.56 135 LEU A O 1
ATOM 1062 N N . CYS A 1 136 ? -9.223 1.529 0.401 1.00 97.06 136 CYS A N 1
ATOM 1063 C CA . CYS A 1 136 ? -10.347 1.594 1.333 1.00 97.06 136 CYS A CA 1
ATOM 1064 C C . CYS A 1 136 ? -11.541 2.361 0.741 1.00 97.06 136 CYS A C 1
ATOM 1066 O O . CYS A 1 136 ? -12.670 1.878 0.819 1.00 97.06 136 CYS A O 1
ATOM 1068 N N . ILE A 1 137 ? -11.305 3.512 0.098 1.00 97.69 137 ILE A N 1
ATOM 1069 C CA . ILE A 1 137 ? -12.371 4.303 -0.543 1.00 97.69 137 ILE A CA 1
ATOM 1070 C C . ILE A 1 137 ? -13.037 3.510 -1.670 1.00 97.69 137 ILE A C 1
ATOM 1072 O O . ILE A 1 137 ? -14.263 3.424 -1.731 1.00 97.69 137 ILE A O 1
ATOM 1076 N N . ILE A 1 138 ? -12.242 2.882 -2.540 1.00 96.62 138 ILE A N 1
ATOM 1077 C CA . ILE A 1 138 ? -12.764 2.083 -3.656 1.00 96.62 138 ILE A CA 1
ATOM 1078 C C . ILE A 1 138 ? -13.531 0.852 -3.145 1.00 96.62 138 ILE A C 1
ATOM 1080 O O . ILE A 1 138 ? -14.522 0.452 -3.755 1.00 96.62 138 ILE A O 1
ATOM 1084 N N . ALA A 1 139 ? -13.127 0.287 -2.005 1.00 95.25 139 ALA A N 1
ATOM 1085 C CA . ALA A 1 139 ? -13.857 -0.773 -1.310 1.00 95.25 139 ALA A CA 1
ATOM 1086 C C . ALA A 1 139 ? -15.158 -0.287 -0.630 1.00 95.25 139 ALA A C 1
ATOM 1088 O O . ALA A 1 139 ? -15.856 -1.083 -0.005 1.00 95.25 139 ALA A O 1
ATOM 1089 N N . GLY A 1 140 ? -15.508 0.997 -0.753 1.00 95.62 140 GLY A N 1
ATOM 1090 C CA . GLY A 1 140 ? -16.735 1.575 -0.208 1.00 95.62 140 GLY A CA 1
ATOM 1091 C C . GLY A 1 140 ? -16.637 1.997 1.258 1.00 95.62 140 GLY A C 1
ATOM 1092 O O . GLY A 1 140 ? -17.668 2.203 1.897 1.00 95.62 140 GLY A O 1
ATOM 1093 N N . MET A 1 141 ? -15.425 2.119 1.807 1.00 97.19 141 MET A N 1
ATOM 1094 C CA . MET A 1 141 ? -15.205 2.604 3.170 1.00 97.19 141 MET A CA 1
ATOM 1095 C C . MET A 1 141 ? -15.040 4.127 3.184 1.00 97.19 141 MET A C 1
ATOM 1097 O O . MET A 1 141 ? -14.420 4.705 2.293 1.00 97.19 141 MET A O 1
ATOM 1101 N N . LYS A 1 142 ? -15.528 4.781 4.241 1.00 97.50 142 LYS A N 1
ATOM 1102 C CA . LYS A 1 142 ? -15.250 6.204 4.483 1.00 97.50 142 LYS A CA 1
ATOM 1103 C C . LYS A 1 142 ? -13.881 6.353 5.137 1.00 97.50 142 LYS A C 1
ATOM 1105 O O . LYS A 1 142 ? -13.666 5.742 6.182 1.00 97.50 142 LYS A O 1
ATOM 1110 N N . VAL A 1 143 ? -12.996 7.178 4.586 1.00 97.56 143 VAL A N 1
ATOM 1111 C CA . VAL A 1 143 ? -11.608 7.288 5.061 1.00 97.56 143 VAL A CA 1
ATOM 1112 C C . VAL A 1 143 ? -11.336 8.622 5.754 1.00 97.56 143 VAL A C 1
ATOM 1114 O O . VAL A 1 143 ? -11.799 9.673 5.324 1.00 97.56 143 VAL A O 1
ATOM 1117 N N . ASP A 1 144 ? -10.567 8.549 6.834 1.00 95.25 144 ASP A N 1
ATOM 1118 C CA . ASP A 1 144 ? -9.854 9.646 7.476 1.00 95.25 144 ASP A CA 1
ATOM 1119 C C . ASP A 1 144 ? -8.355 9.311 7.423 1.00 95.25 144 ASP A C 1
ATOM 1121 O O . ASP A 1 144 ? -7.941 8.208 7.795 1.00 95.25 144 ASP A O 1
ATOM 1125 N N . LEU A 1 145 ? -7.557 10.219 6.873 1.00 94.75 145 LEU A N 1
ATOM 1126 C CA . LEU A 1 145 ? -6.154 9.997 6.528 1.00 94.75 145 LEU A CA 1
ATOM 1127 C C . LEU A 1 145 ? -5.296 10.974 7.333 1.00 94.75 145 LEU A C 1
ATOM 1129 O O . LEU A 1 145 ? -5.558 12.176 7.297 1.00 94.75 145 LEU A O 1
ATOM 1133 N N . ASP A 1 146 ? -4.293 10.477 8.067 1.00 90.69 146 ASP A N 1
ATOM 1134 C CA . ASP A 1 146 ? -3.483 11.340 8.940 1.00 90.69 146 ASP A CA 1
ATOM 1135 C C . ASP A 1 146 ? -2.731 12.387 8.109 1.00 90.69 146 ASP A C 1
ATOM 1137 O O . ASP A 1 146 ? -2.071 12.040 7.129 1.00 90.69 146 ASP A O 1
ATOM 1141 N N . ASP A 1 147 ? -2.827 13.666 8.489 1.00 88.69 147 ASP A N 1
ATOM 1142 C CA . ASP A 1 147 ? -2.285 14.770 7.688 1.00 88.69 147 ASP A CA 1
ATOM 1143 C C . ASP A 1 147 ? -0.781 14.548 7.431 1.00 88.69 147 ASP A C 1
ATOM 1145 O O . ASP A 1 147 ? -0.011 14.289 8.366 1.00 88.69 147 ASP A O 1
ATOM 1149 N N . PRO A 1 148 ? -0.323 14.637 6.171 1.00 83.94 148 PRO A N 1
ATOM 1150 C CA . PRO A 1 148 ? 1.035 14.247 5.827 1.00 83.94 148 PRO A CA 1
ATOM 1151 C C . PRO A 1 148 ? 2.082 15.258 6.318 1.00 83.94 148 PRO A C 1
ATOM 1153 O O . PRO A 1 148 ? 3.260 14.916 6.386 1.00 83.94 148 PRO A O 1
ATOM 1156 N N . VAL A 1 149 ? 1.668 16.481 6.676 1.00 81.69 149 VAL A N 1
ATOM 1157 C CA . VAL A 1 149 ? 2.523 17.569 7.177 1.00 81.69 149 VAL A CA 1
ATOM 1158 C C . VAL A 1 149 ? 2.301 17.791 8.675 1.00 81.69 149 VAL A C 1
ATOM 1160 O O . VAL A 1 149 ? 3.253 17.850 9.451 1.00 81.69 149 VAL A O 1
ATOM 1163 N N . ASN A 1 150 ? 1.042 17.887 9.097 1.00 81.19 150 ASN A N 1
ATOM 1164 C CA . ASN A 1 150 ? 0.616 18.102 10.477 1.00 81.19 150 ASN A CA 1
ATOM 1165 C C . ASN A 1 150 ? 0.121 16.796 11.107 1.00 81.19 150 ASN A C 1
ATOM 1167 O O . ASN A 1 150 ? -0.972 16.762 11.674 1.00 81.19 150 ASN A O 1
ATOM 1171 N N . SER A 1 151 ? 0.919 15.729 10.993 1.00 78.88 151 SER A N 1
ATOM 1172 C CA . SER A 1 151 ? 0.524 14.404 11.485 1.00 78.88 151 SER A CA 1
ATOM 1173 C C . SER A 1 151 ? 0.084 14.439 12.947 1.00 78.88 151 SER A C 1
ATOM 1175 O O . SER A 1 151 ? 0.539 15.267 13.748 1.00 78.88 151 SER A O 1
ATOM 1177 N N . SER A 1 152 ? -0.710 13.450 13.339 1.00 73.25 152 SER A N 1
ATOM 1178 C CA . SER A 1 152 ? -1.155 13.227 14.715 1.00 73.25 152 SER A CA 1
ATOM 1179 C C . SER A 1 152 ? -0.020 13.071 15.746 1.00 73.25 152 SER A C 1
ATOM 1181 O O . SER A 1 152 ? -0.281 12.962 16.950 1.00 73.25 152 SER A O 1
ATOM 1183 N N . GLY A 1 153 ? 1.246 13.029 15.311 1.00 72.94 153 GLY A N 1
ATOM 1184 C CA . GLY A 1 153 ? 2.406 12.750 16.152 1.00 72.94 153 GLY A CA 1
ATOM 1185 C C . GLY A 1 153 ? 2.439 11.291 16.605 1.00 72.94 153 GLY A C 1
ATOM 1186 O O . GLY A 1 153 ? 2.929 10.992 17.694 1.00 72.94 153 GLY A O 1
ATOM 1187 N N . GLY A 1 154 ? 1.860 10.394 15.799 1.00 72.38 154 GLY A N 1
ATOM 1188 C CA . GLY A 1 154 ? 1.725 8.972 16.108 1.00 72.38 154 GLY A CA 1
ATOM 1189 C C . GLY A 1 154 ? 0.644 8.658 17.144 1.00 72.38 154 GLY A C 1
ATOM 1190 O O . GLY A 1 154 ? 0.744 7.642 17.830 1.00 72.38 154 GLY A O 1
ATOM 1191 N N . LYS A 1 155 ? -0.359 9.532 17.292 1.00 79.00 155 LYS A N 1
ATOM 1192 C CA . LYS A 1 155 ? -1.525 9.293 18.161 1.00 79.00 155 LYS A CA 1
ATOM 1193 C C . LYS A 1 155 ? -2.645 8.546 17.442 1.00 79.00 155 LYS A C 1
ATOM 1195 O O . LYS A 1 155 ? -3.416 7.858 18.104 1.00 79.00 155 LYS A O 1
ATOM 1200 N N . ASN A 1 156 ? -2.705 8.670 16.119 1.00 87.00 156 ASN A N 1
ATOM 1201 C CA . ASN A 1 156 ? -3.641 7.948 15.274 1.00 87.00 156 ASN A CA 1
ATOM 1202 C C . ASN A 1 156 ? -2.895 6.921 14.403 1.00 87.00 156 ASN A C 1
ATOM 1204 O O . ASN A 1 156 ? -1.699 7.087 14.140 1.00 87.00 156 ASN A O 1
ATOM 1208 N N . PRO A 1 157 ? -3.586 5.852 13.968 1.00 92.88 157 PRO A N 1
ATOM 1209 C CA . PRO A 1 157 ? -3.212 5.087 12.791 1.00 92.88 157 PRO A CA 1
ATOM 1210 C C . PRO A 1 157 ? -3.079 6.008 11.582 1.00 92.88 157 PRO A C 1
ATOM 1212 O O . PRO A 1 157 ? -3.748 7.039 11.511 1.00 92.88 157 PRO A O 1
ATOM 1215 N N . ASP A 1 158 ? -2.248 5.607 10.627 1.00 94.44 158 ASP A N 1
ATOM 1216 C CA . ASP A 1 158 ? -1.972 6.426 9.451 1.00 94.44 158 ASP A CA 1
ATOM 1217 C C . ASP A 1 158 ? -3.215 6.502 8.531 1.00 94.44 158 ASP A C 1
ATOM 1219 O O . ASP A 1 158 ? -3.479 7.538 7.930 1.00 94.44 158 ASP A O 1
ATOM 1223 N N . VAL A 1 159 ? -4.041 5.442 8.494 1.00 96.75 159 VAL A N 1
ATOM 1224 C CA . VAL A 1 159 ? -5.360 5.426 7.829 1.00 96.75 159 VAL A CA 1
ATOM 1225 C C . VAL A 1 159 ? -6.425 4.939 8.813 1.00 96.75 159 VAL A C 1
ATOM 1227 O O . VAL A 1 159 ? -6.276 3.870 9.405 1.00 96.75 159 VAL A O 1
ATOM 1230 N N . ILE A 1 160 ? -7.539 5.657 8.940 1.00 97.44 160 ILE A N 1
ATOM 1231 C CA . ILE A 1 160 ? -8.746 5.188 9.629 1.00 97.44 160 ILE A CA 1
ATOM 1232 C C . ILE A 1 160 ? -9.860 5.043 8.593 1.00 97.44 160 ILE A C 1
ATOM 1234 O O . ILE A 1 160 ? -10.210 6.001 7.915 1.00 97.44 160 ILE A O 1
ATOM 1238 N N . ALA A 1 161 ? -10.448 3.856 8.466 1.00 97.62 161 ALA A N 1
ATOM 1239 C CA . ALA A 1 161 ? -11.537 3.601 7.530 1.00 97.62 161 ALA A CA 1
ATOM 1240 C C . ALA A 1 161 ? -12.777 3.078 8.259 1.00 97.62 161 ALA A C 1
ATOM 1242 O O . ALA A 1 161 ? -12.703 2.141 9.046 1.00 97.62 161 ALA A O 1
ATOM 1243 N N . THR A 1 162 ? -13.935 3.670 7.988 1.00 97.88 162 THR A N 1
ATOM 1244 C CA . THR A 1 162 ? -15.225 3.224 8.521 1.00 97.88 162 THR A CA 1
ATOM 1245 C C . THR A 1 162 ? -15.923 2.363 7.476 1.00 97.88 162 THR A C 1
ATOM 1247 O O . THR A 1 162 ? -16.241 2.851 6.388 1.00 97.88 162 THR A O 1
ATOM 1250 N N . ALA A 1 163 ? -16.138 1.089 7.799 1.00 95.31 163 ALA A N 1
ATOM 1251 C CA . ALA A 1 163 ? -16.875 0.148 6.964 1.00 95.31 163 ALA A CA 1
ATOM 1252 C C . ALA A 1 163 ? -18.378 0.486 6.920 1.00 95.31 163 ALA A C 1
ATOM 1254 O O . ALA A 1 163 ? -18.886 1.281 7.713 1.00 95.31 163 ALA A O 1
ATOM 1255 N N . THR A 1 164 ? -19.113 -0.126 5.988 1.00 92.69 164 THR A N 1
ATOM 1256 C CA . THR A 1 164 ? -20.553 0.126 5.791 1.00 92.69 164 THR A CA 1
ATOM 1257 C C . THR A 1 164 ? -21.422 -0.298 6.975 1.00 92.69 164 THR A C 1
ATOM 1259 O O . THR A 1 164 ? -22.527 0.212 7.138 1.00 92.69 164 THR A O 1
ATOM 1262 N N . ASP A 1 165 ? -20.935 -1.225 7.798 1.00 92.88 165 ASP A N 1
ATOM 1263 C CA . ASP A 1 165 ? -21.558 -1.647 9.057 1.00 92.88 165 ASP A CA 1
ATOM 1264 C C . ASP A 1 165 ? -21.243 -0.704 10.237 1.00 92.88 165 ASP A C 1
ATOM 1266 O O . ASP A 1 165 ? -21.747 -0.900 11.342 1.00 92.88 165 ASP A O 1
ATOM 1270 N N . GLY A 1 166 ? -20.445 0.342 10.002 1.00 95.75 166 GLY A N 1
ATOM 1271 C CA . GLY A 1 166 ? -20.057 1.344 10.988 1.00 95.75 166 GLY A CA 1
ATOM 1272 C C . GLY A 1 166 ? -18.771 1.029 11.753 1.00 95.75 166 GLY A C 1
ATOM 1273 O O . GLY A 1 166 ? -18.334 1.887 12.521 1.00 95.75 166 GLY A O 1
ATOM 1274 N N . ILE A 1 167 ? -18.145 -0.137 11.542 1.00 95.69 167 ILE A N 1
ATOM 1275 C CA . ILE A 1 167 ? -16.897 -0.501 12.228 1.00 95.69 167 ILE A CA 1
ATOM 1276 C C . ILE A 1 167 ? -15.758 0.400 11.748 1.00 95.69 167 ILE A C 1
ATOM 1278 O O . ILE A 1 167 ? -15.471 0.487 10.549 1.00 95.69 167 ILE A O 1
ATOM 1282 N N . LYS A 1 168 ? -15.067 1.043 12.692 1.00 97.00 168 LYS A N 1
ATOM 1283 C CA . LYS A 1 168 ? -13.871 1.846 12.434 1.00 97.00 168 LYS A CA 1
ATOM 1284 C C . LYS A 1 168 ? -12.620 0.988 12.523 1.00 97.00 168 LYS A C 1
ATOM 1286 O O . LYS A 1 168 ? -12.236 0.539 13.604 1.00 97.00 168 LYS A O 1
ATOM 1291 N N . TRP A 1 169 ? -11.963 0.829 11.385 1.00 97.62 169 TRP A N 1
ATOM 1292 C CA . TRP A 1 169 ? -10.686 0.155 11.226 1.00 97.62 169 TRP A CA 1
ATOM 1293 C C . TRP A 1 169 ? -9.535 1.156 11.234 1.00 97.62 169 TRP A C 1
ATOM 1295 O O . TRP A 1 169 ? -9.541 2.108 10.463 1.00 97.62 169 TRP A O 1
ATOM 1305 N N . GLY A 1 170 ? -8.534 0.933 12.080 1.00 97.19 170 GLY A N 1
ATOM 1306 C CA . GLY A 1 170 ? -7.269 1.663 12.074 1.00 97.19 170 GLY A CA 1
ATOM 1307 C C . GLY A 1 170 ? -6.151 0.857 11.425 1.00 97.19 170 GLY A C 1
ATOM 1308 O O . GLY A 1 170 ? -5.844 -0.243 11.873 1.00 97.19 170 GLY A O 1
ATOM 1309 N N . PHE A 1 171 ? -5.488 1.408 10.418 1.00 96.81 171 PHE A N 1
ATOM 1310 C CA . PHE A 1 171 ? -4.327 0.794 9.784 1.00 96.81 171 PHE A CA 1
ATOM 1311 C C . PHE A 1 171 ? -3.073 1.574 10.155 1.00 96.81 171 PHE A C 1
ATOM 1313 O O . PHE A 1 171 ? -2.953 2.760 9.849 1.00 96.81 171 PHE A O 1
ATOM 1320 N N . ALA A 1 172 ? -2.141 0.906 10.829 1.00 95.38 172 ALA A N 1
ATOM 1321 C CA . ALA A 1 172 ? -0.814 1.448 11.078 1.00 95.38 172 ALA A CA 1
ATOM 1322 C C . ALA A 1 172 ? 0.133 0.947 9.986 1.00 95.38 172 ALA A C 1
ATOM 1324 O O . ALA A 1 172 ? 0.530 -0.219 9.989 1.00 95.38 172 ALA A O 1
ATOM 1325 N N . LEU A 1 173 ? 0.485 1.824 9.054 1.00 93.94 173 LEU A N 1
ATOM 1326 C CA . LEU A 1 173 ? 1.340 1.536 7.916 1.00 93.94 173 LEU A CA 1
ATOM 1327 C C . LEU A 1 173 ? 2.804 1.753 8.288 1.00 93.94 173 LEU A C 1
ATOM 1329 O O . LEU A 1 173 ? 3.190 2.751 8.899 1.00 93.94 173 LEU A O 1
ATOM 1333 N N . LYS A 1 174 ? 3.640 0.769 7.970 1.00 91.00 174 LYS A N 1
ATOM 1334 C CA . LYS A 1 174 ? 5.051 0.754 8.348 1.00 91.00 174 LYS A CA 1
ATOM 1335 C C . LYS A 1 174 ? 5.877 0.195 7.203 1.00 91.00 174 LYS A C 1
ATOM 1337 O O . LYS A 1 174 ? 5.763 -0.977 6.865 1.00 91.00 174 LYS A O 1
ATOM 1342 N N . THR A 1 175 ? 6.746 1.004 6.618 1.00 89.56 175 THR A N 1
ATOM 1343 C CA . THR A 1 175 ? 7.685 0.521 5.600 1.00 89.56 175 THR A CA 1
ATOM 1344 C C . THR A 1 175 ? 8.878 -0.161 6.270 1.00 89.56 175 THR A C 1
ATOM 1346 O O . THR A 1 175 ? 9.352 0.315 7.296 1.00 89.56 175 THR A O 1
ATOM 1349 N N . LEU A 1 176 ? 9.380 -1.279 5.732 1.00 87.88 176 LEU A N 1
ATOM 1350 C CA . LEU A 1 176 ? 10.553 -1.996 6.258 1.00 87.88 176 LEU A CA 1
ATOM 1351 C C . LEU A 1 176 ? 11.869 -1.470 5.704 1.00 87.88 176 LEU A C 1
ATOM 1353 O O . LEU A 1 176 ? 12.010 -1.315 4.489 1.00 87.88 176 LEU A O 1
ATOM 1357 N N . ALA A 1 177 ? 12.797 -1.140 6.608 1.00 82.38 177 ALA A N 1
ATOM 1358 C CA . ALA A 1 177 ? 14.068 -0.511 6.246 1.00 82.38 177 ALA A CA 1
ATOM 1359 C C . ALA A 1 177 ? 14.970 -1.456 5.510 1.00 82.38 177 ALA A C 1
ATOM 1361 O O . ALA A 1 177 ? 15.047 -2.629 5.874 1.00 82.38 177 ALA A O 1
ATOM 1362 N N . ARG A 1 178 ? 15.695 -0.918 4.521 1.00 79.38 178 ARG A N 1
ATOM 1363 C CA . ARG A 1 178 ? 16.827 -1.648 3.991 1.00 79.38 178 ARG A CA 1
ATOM 1364 C C . ARG A 1 178 ? 17.822 -1.783 5.134 1.00 79.38 178 ARG A C 1
ATOM 1366 O O . ARG A 1 178 ? 18.344 -0.797 5.664 1.00 79.38 178 ARG A O 1
ATOM 1373 N N . VAL A 1 179 ? 18.024 -3.022 5.546 1.00 77.38 179 VAL A N 1
ATOM 1374 C CA . VAL A 1 179 ? 19.003 -3.387 6.561 1.00 77.38 179 VAL A CA 1
ATOM 1375 C C . VAL A 1 179 ? 20.268 -3.859 5.862 1.00 77.38 179 VAL A C 1
ATOM 1377 O O . VAL A 1 179 ? 20.213 -4.516 4.824 1.00 77.38 179 VAL A O 1
ATOM 1380 N N . SER A 1 180 ? 21.418 -3.517 6.433 1.00 75.19 180 SER A N 1
ATOM 1381 C CA . SER A 1 180 ? 22.732 -3.930 5.933 1.00 75.19 180 SER A CA 1
ATOM 1382 C C . SER A 1 180 ? 22.925 -5.452 5.980 1.00 75.19 180 SER A C 1
ATOM 1384 O O . SER A 1 180 ? 23.659 -6.004 5.164 1.00 75.19 180 SER A O 1
ATOM 1386 N N . ASN A 1 181 ? 22.226 -6.140 6.890 1.00 80.88 181 ASN A N 1
ATOM 1387 C CA . ASN A 1 181 ? 22.207 -7.594 7.000 1.00 80.88 181 ASN A CA 1
ATOM 1388 C C . ASN A 1 181 ? 20.754 -8.118 7.016 1.00 80.88 181 ASN A C 1
ATOM 1390 O O . ASN A 1 181 ? 20.017 -7.767 7.944 1.00 80.88 181 ASN A O 1
ATOM 1394 N N . PRO A 1 182 ? 20.342 -8.974 6.056 1.00 81.38 182 PRO A N 1
ATOM 1395 C CA . PRO A 1 182 ? 18.999 -9.559 6.000 1.00 81.38 182 PRO A CA 1
ATOM 1396 C C . PRO A 1 182 ? 18.546 -10.275 7.281 1.00 81.38 182 PRO A C 1
ATOM 1398 O O . PRO A 1 182 ? 17.354 -10.278 7.575 1.00 81.38 182 PRO A O 1
ATOM 1401 N N . VAL A 1 183 ? 19.479 -10.801 8.086 1.00 84.25 183 VAL A N 1
ATOM 1402 C CA . VAL A 1 183 ? 19.191 -11.435 9.392 1.00 84.25 183 VAL A CA 1
ATOM 1403 C C . VAL A 1 183 ? 18.510 -10.465 10.372 1.00 84.25 183 VAL A C 1
ATOM 1405 O O . VAL A 1 183 ? 17.826 -10.882 11.298 1.00 84.25 183 VAL A O 1
ATOM 1408 N N . ASN A 1 184 ? 18.640 -9.152 10.162 1.00 86.56 184 ASN A N 1
ATOM 1409 C CA . ASN A 1 184 ? 18.017 -8.140 11.016 1.00 86.56 184 ASN A CA 1
ATOM 1410 C C . ASN A 1 184 ? 16.591 -7.753 10.582 1.00 86.56 184 ASN A C 1
ATOM 1412 O O . ASN A 1 184 ? 15.933 -6.996 11.301 1.00 86.56 184 ASN A O 1
ATOM 1416 N N . VAL A 1 185 ? 16.097 -8.230 9.428 1.00 86.75 185 VAL A N 1
ATOM 1417 C CA . VAL A 1 185 ? 14.739 -7.910 8.946 1.00 86.75 185 VAL A CA 1
ATOM 1418 C C . VAL A 1 185 ? 13.661 -8.308 9.967 1.00 86.75 185 VAL A C 1
ATOM 1420 O O . VAL A 1 185 ? 12.840 -7.445 10.282 1.00 86.75 185 VAL A O 1
ATOM 1423 N N . PRO A 1 186 ? 13.664 -9.516 10.567 1.00 88.31 186 PRO A N 1
ATOM 1424 C CA . PRO A 1 186 ? 12.629 -9.916 11.528 1.00 88.31 186 PRO A CA 1
ATOM 1425 C C . PRO A 1 186 ? 12.598 -9.052 12.792 1.00 88.31 186 PRO A C 1
ATOM 1427 O O . PRO A 1 186 ? 11.533 -8.628 13.240 1.00 88.31 186 PRO A O 1
ATOM 1430 N N . SER A 1 187 ? 13.764 -8.694 13.332 1.00 88.06 187 SER A N 1
ATOM 1431 C CA . SER A 1 187 ? 13.853 -7.765 14.467 1.00 88.06 187 SER A CA 1
ATOM 1432 C C . SER A 1 187 ? 13.277 -6.386 14.107 1.00 88.06 187 SER A C 1
ATOM 1434 O O . SER A 1 187 ? 12.517 -5.788 14.876 1.00 88.06 187 SER A O 1
ATOM 1436 N N . ASN A 1 188 ? 13.557 -5.903 12.890 1.00 89.06 188 ASN A N 1
ATOM 1437 C CA . ASN A 1 188 ? 12.989 -4.658 12.378 1.00 89.06 188 ASN A CA 1
ATOM 1438 C C . ASN A 1 188 ? 11.459 -4.736 12.214 1.00 89.06 188 ASN A C 1
ATOM 1440 O O . ASN A 1 188 ? 10.761 -3.800 12.610 1.00 89.06 188 ASN A O 1
ATOM 1444 N N . MET A 1 189 ? 10.940 -5.855 11.692 1.00 90.19 189 MET A N 1
ATOM 1445 C CA . MET A 1 189 ? 9.501 -6.132 11.599 1.00 90.19 189 MET A CA 1
ATOM 1446 C C . MET A 1 189 ? 8.847 -6.094 12.979 1.00 90.19 189 MET A C 1
ATOM 1448 O O . MET A 1 189 ? 7.906 -5.330 13.177 1.00 90.19 189 MET A O 1
ATOM 1452 N N . SER A 1 190 ? 9.392 -6.828 13.955 1.00 90.25 190 SER A N 1
ATOM 1453 C CA . SER A 1 190 ? 8.885 -6.855 15.332 1.00 90.25 190 SER A CA 1
ATOM 1454 C C . SER A 1 190 ? 8.819 -5.448 15.934 1.00 90.25 190 SER A C 1
ATOM 1456 O O . SER A 1 190 ? 7.778 -5.023 16.434 1.00 90.25 190 SER A O 1
ATOM 1458 N N . ARG A 1 191 ? 9.889 -4.655 15.797 1.00 91.31 191 ARG A N 1
ATOM 1459 C CA . ARG A 1 191 ? 9.927 -3.262 16.271 1.00 91.31 191 ARG A CA 1
ATOM 1460 C C . ARG A 1 191 ? 8.845 -2.384 15.628 1.00 91.31 191 ARG A C 1
ATOM 1462 O O . ARG A 1 191 ? 8.210 -1.592 16.325 1.00 91.31 191 ARG A O 1
ATOM 1469 N N . LEU A 1 192 ? 8.641 -2.497 14.316 1.00 91.25 192 LEU A N 1
ATOM 1470 C CA . LEU A 1 192 ? 7.614 -1.748 13.583 1.00 91.25 192 LEU A CA 1
ATOM 1471 C C . LEU A 1 192 ? 6.199 -2.182 13.969 1.00 91.25 192 LEU A C 1
ATOM 1473 O O . LEU A 1 192 ? 5.343 -1.317 14.160 1.00 91.25 192 LEU A O 1
ATOM 1477 N N . MET A 1 193 ? 5.976 -3.483 14.167 1.00 92.00 193 MET A N 1
ATOM 1478 C CA . MET A 1 193 ? 4.706 -4.015 14.658 1.00 92.00 193 MET A CA 1
ATOM 1479 C C . MET A 1 193 ? 4.345 -3.438 16.021 1.00 92.00 193 MET A C 1
ATOM 1481 O O . MET A 1 193 ? 3.241 -2.929 16.184 1.00 92.00 193 MET A O 1
ATOM 1485 N N . ARG A 1 194 ? 5.287 -3.398 16.969 1.00 92.19 194 ARG A N 1
ATOM 1486 C CA . ARG A 1 194 ? 5.070 -2.755 18.279 1.00 92.19 194 ARG A CA 1
ATOM 1487 C C . ARG A 1 194 ? 4.720 -1.276 18.155 1.00 92.19 194 ARG A C 1
ATOM 1489 O O . ARG A 1 194 ? 3.843 -0.779 18.860 1.00 92.19 194 ARG A O 1
ATOM 1496 N N . GLY A 1 195 ? 5.381 -0.575 17.232 1.00 91.69 195 GLY A N 1
ATOM 1497 C CA . GLY A 1 195 ? 5.051 0.809 16.898 1.00 91.69 195 GLY A CA 1
ATOM 1498 C C . GLY A 1 195 ? 3.608 0.966 16.409 1.00 91.69 195 GLY A C 1
ATOM 1499 O O . GLY A 1 195 ? 2.896 1.841 16.898 1.00 91.69 195 GLY A O 1
ATOM 1500 N N . GLY A 1 196 ? 3.165 0.097 15.497 1.00 93.31 196 GLY A N 1
ATOM 1501 C CA . GLY A 1 196 ? 1.795 0.103 14.981 1.00 93.31 196 GLY A CA 1
ATOM 1502 C C . GLY A 1 196 ? 0.746 -0.287 16.025 1.00 93.31 196 GLY A C 1
ATOM 1503 O O . GLY A 1 196 ? -0.262 0.403 16.160 1.00 93.31 196 GLY A O 1
ATOM 1504 N N . ILE A 1 197 ? 1.016 -1.315 16.837 1.00 93.88 197 ILE A N 1
ATOM 1505 C CA . ILE A 1 197 ? 0.171 -1.723 17.973 1.00 93.88 197 ILE A CA 1
ATOM 1506 C C . ILE A 1 197 ? -0.070 -0.531 18.907 1.00 93.88 197 ILE A C 1
ATOM 1508 O O . ILE A 1 197 ? -1.209 -0.231 19.271 1.00 93.88 197 ILE A O 1
ATOM 1512 N N . LYS A 1 198 ? 0.998 0.200 19.252 1.00 93.69 198 LYS A N 1
ATOM 1513 C CA . LYS A 1 198 ? 0.910 1.389 20.105 1.00 93.69 198 LYS A CA 1
ATOM 1514 C C . LYS A 1 198 ? 0.044 2.491 19.484 1.00 93.69 198 LYS A C 1
ATOM 1516 O O . LYS A 1 198 ? -0.761 3.075 20.205 1.00 93.69 198 LYS A O 1
ATOM 1521 N N . GLN A 1 199 ? 0.197 2.772 18.186 1.00 92.81 199 GLN A N 1
ATOM 1522 C CA . GLN A 1 199 ? -0.627 3.765 17.479 1.00 92.81 199 GLN A CA 1
ATOM 1523 C C . GLN A 1 199 ? -2.113 3.384 17.494 1.00 92.81 199 GLN A C 1
ATOM 1525 O O . GLN A 1 199 ? -2.957 4.212 17.824 1.00 92.81 199 GLN A O 1
ATOM 1530 N N . ILE A 1 200 ? -2.437 2.123 17.192 1.00 95.38 200 ILE A N 1
ATOM 1531 C CA . ILE A 1 200 ? -3.826 1.644 17.150 1.00 95.38 200 ILE A CA 1
ATOM 1532 C C . ILE A 1 200 ? -4.469 1.730 18.536 1.00 95.38 200 ILE A C 1
ATOM 1534 O O . ILE A 1 200 ? -5.552 2.300 18.672 1.00 95.38 200 ILE A O 1
ATOM 1538 N N . ASN A 1 201 ? -3.788 1.251 19.578 1.00 93.88 201 ASN A N 1
ATOM 1539 C CA . ASN A 1 201 ? -4.306 1.295 20.948 1.00 93.88 201 ASN A CA 1
ATOM 1540 C C . ASN A 1 201 ? -4.519 2.719 21.480 1.00 93.88 201 ASN A C 1
ATOM 1542 O O . ASN A 1 201 ? -5.386 2.926 22.328 1.00 93.88 201 ASN A O 1
ATOM 1546 N N . ALA A 1 202 ? -3.739 3.695 21.008 1.00 92.06 202 ALA A N 1
ATOM 1547 C CA . ALA A 1 202 ? -3.883 5.095 21.403 1.00 92.06 202 ALA A CA 1
ATOM 1548 C C . ALA A 1 202 ? -5.091 5.796 20.753 1.00 92.06 202 ALA A C 1
ATOM 1550 O O . ALA A 1 202 ? -5.473 6.882 21.190 1.00 92.06 202 ALA A O 1
ATOM 1551 N N . SER A 1 203 ? -5.697 5.183 19.735 1.00 92.88 203 SER A N 1
ATOM 1552 C CA . SER A 1 203 ? -6.750 5.792 18.922 1.00 92.88 203 SER A CA 1
ATOM 1553 C C . SER A 1 203 ? -8.162 5.342 19.301 1.00 92.88 203 SER A C 1
ATOM 1555 O O . SER A 1 203 ? -8.367 4.447 20.121 1.00 92.88 203 SER A O 1
ATOM 1557 N N . SER A 1 204 ? -9.167 5.983 18.703 1.00 92.75 204 SER A N 1
ATOM 1558 C CA . SER A 1 204 ? -10.5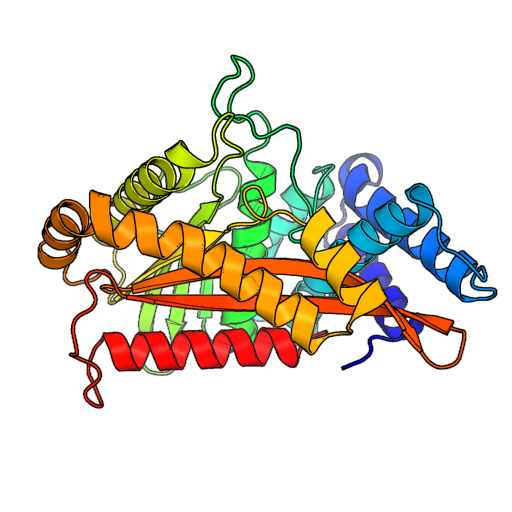93 5.731 18.954 1.00 92.75 204 SER A CA 1
ATOM 1559 C C . SER A 1 204 ? -11.230 4.713 17.997 1.00 92.75 204 SER A C 1
ATOM 1561 O O . SER A 1 204 ? -12.452 4.686 17.864 1.00 92.75 204 SER A O 1
ATOM 1563 N N . VAL A 1 205 ? -10.418 3.895 17.322 1.00 96.06 205 VAL A N 1
ATOM 1564 C CA . VAL A 1 205 ? -10.894 2.849 16.404 1.00 96.06 205 VAL A CA 1
ATOM 1565 C C . VAL A 1 205 ? -11.446 1.639 17.159 1.00 96.06 205 VAL A C 1
ATOM 1567 O O . VAL A 1 205 ? -11.056 1.376 18.301 1.00 96.06 205 VAL A O 1
ATOM 1570 N N . ASP A 1 206 ? -12.337 0.894 16.508 1.00 96.06 206 ASP A N 1
ATOM 1571 C CA . ASP A 1 206 ? -12.930 -0.329 17.056 1.00 96.06 206 ASP A CA 1
ATOM 1572 C C . ASP A 1 206 ? -11.988 -1.520 16.856 1.00 96.06 206 ASP A C 1
ATOM 1574 O O . ASP A 1 206 ? -11.775 -2.327 17.763 1.00 96.06 206 ASP A O 1
ATOM 1578 N N . LYS A 1 207 ? -11.405 -1.595 15.656 1.00 95.81 207 LYS A N 1
ATOM 1579 C CA . LYS A 1 207 ? -10.488 -2.637 15.192 1.00 95.81 207 LYS A CA 1
ATOM 1580 C C . LYS A 1 207 ? -9.302 -1.985 14.494 1.00 95.81 207 LYS A C 1
ATOM 1582 O O . LYS A 1 207 ? -9.378 -0.842 14.055 1.00 95.81 207 LYS A O 1
ATOM 1587 N N . GLY A 1 208 ? -8.190 -2.686 14.373 1.00 95.12 208 GLY A N 1
ATOM 1588 C CA . GLY A 1 208 ? -7.032 -2.203 13.654 1.00 95.12 208 GLY A CA 1
ATOM 1589 C C . GLY A 1 208 ? -6.005 -3.274 13.337 1.00 95.12 208 GLY A C 1
ATOM 1590 O O . GLY A 1 208 ? -5.938 -4.321 13.968 1.00 95.12 208 GLY A O 1
ATOM 1591 N N . MET A 1 209 ? -5.184 -2.989 12.339 1.00 94.19 209 MET A N 1
ATOM 1592 C CA . MET A 1 209 ? -4.200 -3.911 11.793 1.00 94.19 209 MET A CA 1
ATOM 1593 C C . MET A 1 209 ? -2.904 -3.167 11.496 1.00 94.19 209 MET A C 1
ATOM 1595 O O . MET A 1 209 ? -2.909 -2.022 11.037 1.00 94.19 209 MET A O 1
ATOM 1599 N N . VAL A 1 210 ? -1.778 -3.834 11.736 1.00 94.06 210 VAL A N 1
ATOM 1600 C CA . VAL A 1 210 ? -0.484 -3.342 11.268 1.00 94.06 210 VAL A CA 1
ATOM 1601 C C . VAL A 1 210 ? -0.285 -3.783 9.820 1.00 94.06 210 VAL A C 1
ATOM 1603 O O . VAL A 1 210 ? -0.428 -4.959 9.494 1.00 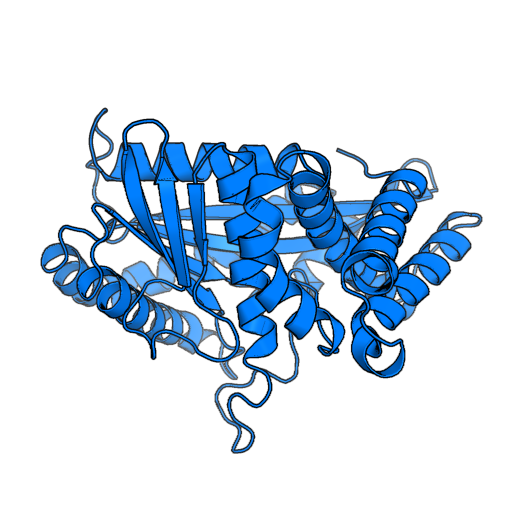94.06 210 VAL A O 1
ATOM 1606 N N . VAL A 1 211 ? 0.081 -2.839 8.960 1.00 94.00 211 VAL A N 1
ATOM 1607 C CA . VAL A 1 211 ? 0.404 -3.078 7.552 1.00 94.00 211 VAL A CA 1
ATOM 1608 C C . VAL A 1 211 ? 1.898 -2.832 7.367 1.00 94.00 211 VAL A C 1
ATOM 1610 O O . VAL A 1 211 ? 2.370 -1.707 7.524 1.00 94.00 211 VAL A O 1
ATOM 1613 N N . LEU A 1 212 ? 2.659 -3.878 7.053 1.00 92.19 212 LEU A N 1
ATOM 1614 C CA . LEU A 1 212 ? 4.087 -3.780 6.769 1.00 92.19 212 LEU A CA 1
ATOM 1615 C C . LEU A 1 212 ? 4.319 -3.729 5.256 1.00 92.19 212 LEU A C 1
ATOM 1617 O O . LEU A 1 212 ? 4.082 -4.696 4.535 1.00 92.19 212 LEU A O 1
ATOM 1621 N N . ASN A 1 213 ? 4.841 -2.609 4.772 1.00 91.12 213 ASN A N 1
ATOM 1622 C CA . ASN A 1 213 ? 5.285 -2.469 3.393 1.00 91.12 213 ASN A CA 1
ATOM 1623 C C . ASN A 1 213 ? 6.720 -2.994 3.247 1.00 91.12 213 ASN A C 1
ATOM 1625 O O . ASN A 1 213 ? 7.665 -2.443 3.816 1.00 91.12 213 ASN A O 1
ATOM 1629 N N . MET A 1 214 ? 6.891 -4.058 2.466 1.00 90.25 214 MET A N 1
ATOM 1630 C CA . MET A 1 214 ? 8.153 -4.787 2.326 1.00 90.25 214 MET A CA 1
ATOM 1631 C C . MET A 1 214 ? 9.038 -4.280 1.181 1.00 90.25 214 MET A C 1
ATOM 1633 O O . MET A 1 214 ? 10.096 -4.859 0.931 1.00 90.25 214 MET A O 1
ATOM 1637 N N . LYS A 1 215 ? 8.658 -3.198 0.486 1.00 86.88 215 LYS A N 1
ATOM 1638 C CA . LYS A 1 215 ? 9.317 -2.776 -0.762 1.00 86.88 215 LYS A CA 1
ATOM 1639 C C . LYS A 1 215 ? 10.843 -2.635 -0.700 1.00 86.88 215 LYS A C 1
ATOM 1641 O O . LYS A 1 215 ? 11.486 -2.856 -1.714 1.00 86.88 215 LYS A O 1
ATOM 1646 N N . ASN A 1 216 ? 11.444 -2.296 0.446 1.00 86.50 216 ASN A N 1
ATOM 1647 C CA . ASN A 1 216 ? 12.904 -2.113 0.533 1.00 86.50 216 ASN A CA 1
ATOM 1648 C C . ASN A 1 216 ? 13.673 -3.347 1.026 1.00 86.50 216 ASN A C 1
ATOM 1650 O O . ASN A 1 216 ? 14.899 -3.289 1.115 1.00 86.50 216 ASN A O 1
ATOM 1654 N N . VAL A 1 217 ? 12.977 -4.429 1.385 1.00 88.12 217 VAL A N 1
ATOM 1655 C CA . VAL A 1 217 ? 13.606 -5.693 1.810 1.00 88.12 217 VAL A CA 1
ATOM 1656 C C . VAL A 1 217 ? 13.423 -6.810 0.788 1.00 88.12 217 VAL A C 1
ATOM 1658 O O . VAL A 1 217 ? 14.207 -7.749 0.787 1.00 88.12 217 VAL A O 1
ATOM 1661 N N . ILE A 1 218 ? 12.431 -6.695 -0.100 1.00 88.06 218 ILE A N 1
ATOM 1662 C CA . ILE A 1 218 ? 12.262 -7.612 -1.228 1.00 88.06 218 ILE A CA 1
ATOM 1663 C C . ILE A 1 218 ? 13.400 -7.426 -2.239 1.00 88.06 218 ILE A C 1
ATOM 1665 O O . ILE A 1 218 ? 13.726 -6.308 -2.643 1.00 88.06 218 ILE A O 1
ATOM 1669 N N . ASP A 1 219 ? 13.970 -8.540 -2.685 1.00 88.38 219 ASP A N 1
ATOM 1670 C CA . ASP A 1 219 ? 14.895 -8.606 -3.810 1.00 88.38 219 ASP A CA 1
ATOM 1671 C C . ASP A 1 219 ? 14.103 -8.555 -5.125 1.00 88.38 219 ASP A C 1
ATOM 1673 O O . ASP A 1 219 ? 13.650 -9.572 -5.671 1.00 88.38 219 ASP A O 1
ATOM 1677 N N . HIS A 1 220 ? 13.904 -7.327 -5.607 1.00 85.00 220 HIS A N 1
ATOM 1678 C CA . HIS A 1 220 ? 13.207 -7.037 -6.859 1.00 85.00 220 HIS A CA 1
ATOM 1679 C C . HIS A 1 220 ? 13.959 -7.545 -8.087 1.00 85.00 220 HIS A C 1
ATOM 1681 O O . HIS A 1 220 ? 13.320 -7.838 -9.097 1.00 85.00 220 HIS A O 1
ATOM 1687 N N . ASP A 1 221 ? 15.292 -7.610 -8.049 1.00 83.56 221 ASP A N 1
ATOM 1688 C CA . ASP A 1 221 ? 16.096 -8.069 -9.187 1.00 83.56 221 ASP A CA 1
ATOM 1689 C C . ASP A 1 221 ? 15.899 -9.568 -9.404 1.00 83.56 221 ASP A C 1
ATOM 1691 O O . ASP A 1 221 ? 15.643 -10.009 -10.527 1.00 83.56 221 ASP A O 1
ATOM 1695 N N . LEU A 1 222 ? 15.915 -10.351 -8.324 1.00 84.69 222 LEU A N 1
ATOM 1696 C CA . LEU A 1 222 ? 15.675 -11.790 -8.378 1.00 84.69 222 LEU A CA 1
ATOM 1697 C C . LEU A 1 222 ? 14.274 -12.128 -8.912 1.00 84.69 222 LEU A C 1
ATOM 1699 O O . LEU A 1 222 ? 14.112 -13.040 -9.730 1.00 84.69 222 LEU A O 1
ATOM 1703 N N . ILE A 1 223 ? 13.248 -11.377 -8.499 1.00 82.50 223 ILE A N 1
ATOM 1704 C CA . ILE A 1 223 ? 11.872 -11.576 -8.990 1.00 82.50 223 ILE A CA 1
ATOM 1705 C C . ILE A 1 223 ? 11.773 -11.214 -10.476 1.00 82.50 223 ILE A C 1
ATOM 1707 O O . ILE A 1 223 ? 11.183 -11.968 -11.256 1.00 82.50 223 ILE A O 1
ATOM 1711 N N . ARG A 1 224 ? 12.401 -10.104 -10.889 1.00 77.75 224 ARG A N 1
ATOM 1712 C CA . ARG A 1 224 ? 12.480 -9.690 -12.297 1.00 77.75 224 ARG A CA 1
ATOM 1713 C C . ARG A 1 224 ? 13.129 -10.768 -13.162 1.00 77.75 224 ARG A C 1
ATOM 1715 O O . ARG A 1 224 ? 12.532 -11.190 -14.152 1.00 77.75 224 ARG A O 1
ATOM 1722 N N . GLN A 1 225 ? 14.293 -11.275 -12.757 1.00 75.12 225 GLN A N 1
ATOM 1723 C CA . GLN A 1 225 ? 14.996 -12.354 -13.463 1.00 75.12 225 GLN A CA 1
ATOM 1724 C C . GLN A 1 225 ? 14.134 -13.618 -13.586 1.00 75.12 225 GLN A C 1
ATOM 1726 O O . GLN A 1 225 ? 14.092 -14.245 -14.645 1.00 75.12 225 GLN A O 1
ATOM 1731 N N . THR A 1 226 ? 13.387 -13.960 -12.534 1.00 69.81 226 THR A N 1
ATOM 1732 C CA . THR A 1 226 ? 12.511 -15.140 -12.521 1.00 69.81 226 THR A CA 1
ATOM 1733 C C . THR A 1 226 ? 11.369 -15.023 -13.533 1.00 69.81 226 THR A C 1
ATOM 1735 O O . THR A 1 226 ? 11.072 -15.999 -14.226 1.00 69.81 226 THR A O 1
ATOM 1738 N N . MET A 1 227 ? 10.756 -13.840 -13.682 1.00 64.75 227 MET A N 1
ATOM 1739 C CA . MET A 1 227 ? 9.697 -13.654 -14.680 1.00 64.75 227 MET A CA 1
ATOM 1740 C C . MET A 1 227 ? 10.214 -13.854 -16.106 1.00 64.75 227 MET A C 1
ATOM 1742 O O . MET A 1 227 ? 9.544 -14.513 -16.904 1.00 64.75 227 MET A O 1
ATOM 1746 N N . HIS A 1 228 ? 11.380 -13.289 -16.429 1.00 61.19 228 HIS A N 1
ATOM 1747 C CA . HIS A 1 228 ? 11.947 -13.375 -17.775 1.00 61.19 228 HIS A CA 1
ATOM 1748 C C . HIS A 1 228 ? 12.164 -14.821 -18.233 1.00 61.19 228 HIS A C 1
ATOM 1750 O O . HIS A 1 228 ? 12.040 -15.106 -19.422 1.00 61.19 228 HIS A O 1
ATOM 1756 N N . ILE A 1 229 ? 12.465 -15.725 -17.296 1.00 53.19 229 ILE A N 1
ATOM 1757 C CA . ILE A 1 229 ? 12.824 -17.114 -17.594 1.00 53.19 229 ILE A CA 1
ATOM 1758 C C . ILE A 1 229 ? 11.612 -18.049 -17.478 1.00 53.19 229 ILE A C 1
ATOM 1760 O O . ILE A 1 229 ? 11.467 -18.965 -18.286 1.00 53.19 229 ILE A O 1
ATOM 1764 N N . PHE A 1 230 ? 10.737 -17.833 -16.489 1.00 57.03 230 PHE A N 1
ATOM 1765 C CA . PHE A 1 230 ? 9.731 -18.826 -16.096 1.00 57.03 230 PHE A CA 1
ATOM 1766 C C . PHE A 1 230 ? 8.281 -18.307 -16.034 1.00 57.03 230 PHE A C 1
ATOM 1768 O O . PHE A 1 230 ? 7.371 -19.090 -15.759 1.00 57.03 230 PHE A O 1
ATOM 1775 N N . GLY A 1 231 ? 8.037 -17.021 -16.310 1.00 68.00 231 GLY A N 1
ATOM 1776 C CA . GLY A 1 231 ? 6.691 -16.440 -16.385 1.00 68.00 231 GLY A CA 1
ATOM 1777 C C . GLY A 1 231 ? 6.109 -15.930 -15.056 1.00 68.00 231 GLY A C 1
ATOM 1778 O O . GLY A 1 231 ? 6.780 -15.872 -14.025 1.00 68.00 231 GLY A O 1
ATOM 1779 N N . TRP A 1 232 ? 4.840 -15.502 -15.100 1.00 71.31 232 TRP A N 1
ATOM 1780 C CA . TRP A 1 232 ? 4.173 -14.761 -14.014 1.00 71.31 232 TRP A CA 1
ATOM 1781 C C . TRP A 1 232 ? 4.000 -15.571 -12.724 1.00 71.31 232 TRP A C 1
ATOM 1783 O O . TRP A 1 232 ? 4.312 -15.061 -11.648 1.00 71.31 232 TRP A O 1
ATOM 1793 N N . ASP A 1 233 ? 3.565 -16.831 -12.820 1.00 75.88 233 ASP A N 1
ATOM 1794 C CA . ASP A 1 233 ? 3.345 -17.686 -11.644 1.00 75.88 233 ASP A CA 1
ATOM 1795 C C . ASP A 1 233 ? 4.632 -17.856 -10.830 1.00 75.88 233 ASP A C 1
ATOM 1797 O O . ASP A 1 233 ? 4.619 -17.785 -9.606 1.00 75.88 233 ASP A O 1
ATOM 1801 N N . LYS A 1 234 ? 5.774 -17.972 -11.512 1.00 79.75 234 LYS A N 1
ATOM 1802 C CA . LYS A 1 234 ? 7.084 -18.164 -10.881 1.00 79.75 234 LYS A CA 1
ATOM 1803 C C . LYS A 1 234 ? 7.610 -16.895 -10.222 1.00 79.75 234 LYS A C 1
ATOM 1805 O O . LYS A 1 234 ? 8.178 -16.969 -9.139 1.00 79.75 234 LYS A O 1
ATOM 1810 N N . ALA A 1 235 ? 7.366 -15.727 -10.814 1.00 77.50 235 ALA A N 1
ATOM 1811 C CA . ALA A 1 235 ? 7.659 -14.449 -10.164 1.00 77.50 235 ALA A CA 1
ATOM 1812 C C . ALA A 1 235 ? 6.821 -14.258 -8.887 1.00 77.50 235 ALA A C 1
ATOM 1814 O O . ALA A 1 235 ? 7.337 -13.807 -7.864 1.00 77.50 235 ALA A O 1
ATOM 1815 N N . ARG A 1 236 ? 5.543 -14.659 -8.922 1.00 80.50 236 ARG A N 1
ATOM 1816 C CA . ARG A 1 236 ? 4.671 -14.656 -7.742 1.00 80.50 236 ARG A CA 1
ATOM 1817 C C . ARG A 1 236 ? 5.146 -15.649 -6.680 1.00 80.50 236 ARG A C 1
ATOM 1819 O O . ARG A 1 236 ? 5.217 -15.274 -5.515 1.00 80.50 236 ARG A O 1
ATOM 1826 N N . GLU A 1 237 ? 5.486 -16.879 -7.062 1.00 83.88 237 GLU A N 1
ATOM 1827 C CA . GLU A 1 237 ? 6.069 -17.875 -6.152 1.00 83.88 237 GLU A CA 1
ATOM 1828 C C . GLU A 1 237 ? 7.350 -17.345 -5.498 1.00 83.88 237 GLU A C 1
ATOM 1830 O O . GLU A 1 237 ? 7.515 -17.479 -4.288 1.00 83.88 237 GLU A O 1
ATOM 1835 N N . GLN A 1 238 ? 8.222 -16.683 -6.266 1.00 87.06 238 GLN A N 1
ATOM 1836 C CA . GLN A 1 238 ? 9.451 -16.089 -5.746 1.00 87.06 238 GLN A CA 1
ATOM 1837 C C . GLN A 1 238 ? 9.163 -14.983 -4.729 1.00 87.06 238 GLN A C 1
ATOM 1839 O O . GLN A 1 238 ? 9.793 -14.943 -3.674 1.00 87.06 238 GLN A O 1
ATOM 1844 N N . LEU A 1 239 ? 8.199 -14.104 -5.017 1.00 85.88 239 LEU A N 1
ATOM 1845 C CA . LEU A 1 239 ? 7.780 -13.065 -4.081 1.00 85.88 239 LEU A CA 1
ATOM 1846 C C . LEU A 1 239 ? 7.237 -13.672 -2.781 1.00 85.88 239 LEU A C 1
ATOM 1848 O O . LEU A 1 239 ? 7.697 -13.316 -1.699 1.00 85.88 239 LEU A O 1
ATOM 1852 N N . VAL A 1 240 ? 6.309 -14.627 -2.885 1.00 84.69 240 VAL A N 1
ATOM 1853 C CA . VAL A 1 240 ? 5.734 -15.330 -1.727 1.00 84.69 240 VAL A CA 1
ATOM 1854 C C . VAL A 1 240 ? 6.821 -16.057 -0.934 1.00 84.69 240 VAL A C 1
ATOM 1856 O O . VAL A 1 240 ? 6.813 -16.005 0.291 1.00 84.69 240 VAL A O 1
ATOM 1859 N N . SER A 1 241 ? 7.796 -16.676 -1.604 1.00 87.56 241 SER A N 1
ATOM 1860 C CA . SER A 1 241 ? 8.920 -17.341 -0.942 1.00 87.56 241 SER A CA 1
ATOM 1861 C C . SER A 1 241 ? 9.806 -16.361 -0.174 1.00 87.56 241 SER A C 1
ATOM 1863 O O . SER A 1 241 ? 10.219 -16.679 0.938 1.00 87.56 241 SER A O 1
ATOM 1865 N N . GLN A 1 242 ? 10.093 -15.177 -0.724 1.00 89.06 242 GLN A N 1
ATOM 1866 C CA . GLN A 1 242 ? 10.860 -14.158 -0.005 1.00 89.06 242 GLN A CA 1
ATOM 1867 C C . GLN A 1 242 ? 10.113 -13.658 1.234 1.00 89.06 242 GLN A C 1
ATOM 1869 O O . GLN A 1 242 ? 10.712 -13.560 2.303 1.00 89.06 242 GLN A O 1
ATOM 1874 N N . VAL A 1 243 ? 8.808 -13.399 1.108 1.00 87.00 243 VAL A N 1
ATOM 1875 C CA . VAL A 1 243 ? 7.951 -13.021 2.242 1.00 87.00 243 VAL A CA 1
ATOM 1876 C C . VAL A 1 243 ? 7.983 -14.108 3.321 1.00 87.00 243 VAL A C 1
ATOM 1878 O O . VAL A 1 243 ? 8.314 -13.811 4.468 1.00 87.00 243 VAL A O 1
ATOM 1881 N N . ALA A 1 244 ? 7.758 -15.368 2.932 1.00 85.94 244 ALA A N 1
ATOM 1882 C CA . ALA A 1 244 ? 7.765 -16.520 3.832 1.00 85.94 244 ALA A CA 1
ATOM 1883 C C . ALA A 1 244 ? 9.104 -16.699 4.567 1.00 85.94 244 ALA A C 1
ATOM 1885 O O . ALA A 1 244 ? 9.135 -17.078 5.735 1.00 85.94 244 ALA A O 1
ATOM 1886 N N . ASN A 1 245 ? 10.233 -16.414 3.912 1.00 88.06 245 ASN A N 1
ATOM 1887 C CA . ASN A 1 245 ? 11.547 -16.505 4.552 1.00 88.06 245 ASN A CA 1
ATOM 1888 C C . ASN A 1 245 ? 11.684 -15.518 5.718 1.00 88.06 245 ASN A C 1
ATOM 1890 O O . ASN A 1 245 ? 12.200 -15.888 6.772 1.00 88.06 245 ASN A O 1
ATOM 1894 N N . TYR A 1 246 ? 11.195 -14.286 5.557 1.00 87.25 246 TYR A N 1
ATOM 1895 C CA . TYR A 1 246 ? 11.228 -13.290 6.628 1.00 87.25 246 TYR A CA 1
ATOM 1896 C C . TYR A 1 246 ? 10.226 -13.599 7.745 1.00 87.25 246 TYR A C 1
ATOM 1898 O O . TYR A 1 246 ? 10.528 -13.379 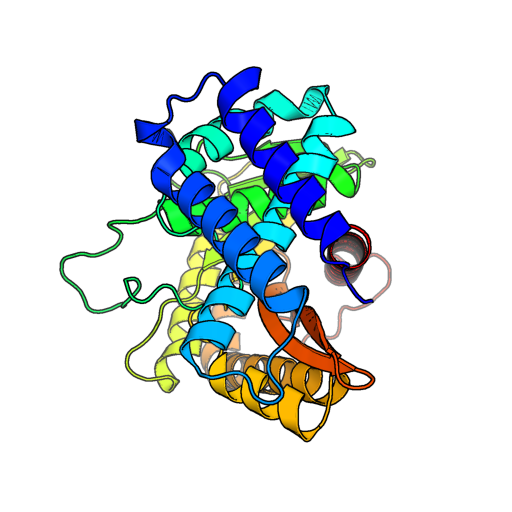8.919 1.00 87.25 246 TYR A O 1
ATOM 1906 N N . THR A 1 247 ? 9.052 -14.132 7.405 1.00 85.38 247 THR A N 1
ATOM 1907 C CA . THR A 1 247 ? 7.999 -14.419 8.389 1.00 85.38 247 THR A CA 1
ATOM 1908 C C . THR A 1 247 ? 8.298 -15.674 9.195 1.00 85.38 247 THR A C 1
ATOM 1910 O O . THR A 1 247 ? 8.113 -15.661 10.409 1.00 85.38 247 THR A O 1
ATOM 1913 N N . ASN A 1 248 ? 8.875 -16.712 8.584 1.00 86.81 248 ASN A N 1
ATOM 1914 C CA . ASN A 1 248 ? 9.338 -17.907 9.294 1.00 86.81 248 ASN A CA 1
ATOM 1915 C C . ASN A 1 248 ? 10.347 -17.560 10.396 1.00 86.81 248 ASN A C 1
ATOM 1917 O O . ASN A 1 248 ? 10.218 -18.032 11.525 1.00 86.81 248 ASN A O 1
ATOM 1921 N N . ASP A 1 249 ? 11.324 -16.705 10.096 1.00 83.19 249 ASP A N 1
ATOM 1922 C CA . ASP A 1 249 ? 12.325 -16.277 11.076 1.00 83.19 249 ASP A CA 1
ATOM 1923 C C . ASP A 1 249 ? 11.692 -15.423 12.193 1.00 83.19 249 ASP A C 1
ATOM 1925 O O . ASP A 1 249 ? 11.927 -15.637 13.385 1.00 83.19 249 ASP A O 1
ATOM 1929 N N . LEU A 1 250 ? 10.767 -14.526 11.827 1.00 84.88 250 LEU A N 1
ATOM 1930 C CA . LEU A 1 250 ? 9.961 -13.771 12.788 1.00 84.88 250 LEU A CA 1
ATOM 1931 C C . LEU A 1 250 ? 9.156 -14.696 13.718 1.00 84.88 250 LEU A C 1
ATOM 1933 O O . LEU A 1 250 ? 9.117 -14.470 14.931 1.00 84.88 250 LEU A O 1
ATOM 1937 N N . HIS A 1 251 ? 8.552 -15.759 13.184 1.00 84.50 251 HIS A N 1
ATOM 1938 C CA . HIS A 1 251 ? 7.817 -16.744 13.972 1.00 84.50 251 HIS A CA 1
ATOM 1939 C C . HIS A 1 251 ? 8.717 -17.511 14.936 1.00 84.50 251 HIS A C 1
ATOM 1941 O O . HIS A 1 251 ? 8.344 -17.686 16.096 1.00 84.50 251 HIS A O 1
ATOM 1947 N N . LEU A 1 252 ? 9.894 -17.938 14.483 1.00 84.12 252 LEU A N 1
ATOM 1948 C CA . LEU A 1 252 ? 10.824 -18.717 15.295 1.00 84.12 252 LEU A CA 1
ATOM 1949 C C . LEU A 1 252 ? 11.444 -17.887 16.424 1.00 84.12 252 LEU A C 1
ATOM 1951 O O . LEU A 1 252 ? 11.584 -18.392 17.535 1.00 84.12 252 LEU A O 1
ATOM 1955 N N . ASN A 1 253 ? 11.779 -16.622 16.155 1.00 84.12 253 ASN A N 1
ATOM 1956 C CA . ASN A 1 253 ? 12.643 -15.840 17.042 1.00 84.12 253 ASN A CA 1
ATOM 1957 C C . ASN A 1 253 ? 11.960 -14.660 17.749 1.00 84.12 253 ASN A C 1
ATOM 1959 O O . ASN A 1 253 ? 12.519 -14.124 18.704 1.00 84.12 253 ASN A O 1
ATOM 1963 N N . HIS A 1 254 ?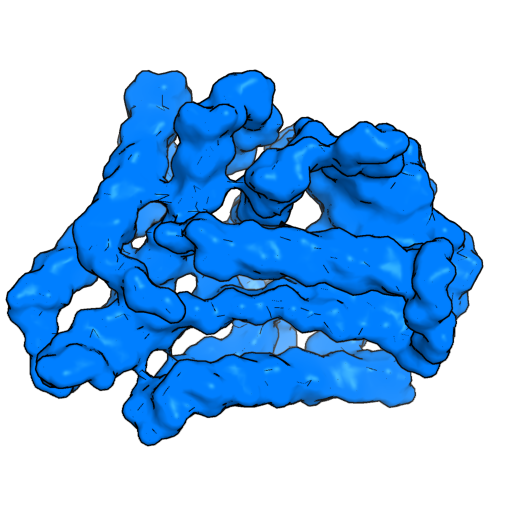 10.763 -14.243 17.321 1.00 82.62 254 HIS A N 1
ATOM 1964 C CA . HIS A 1 254 ? 10.111 -13.036 17.852 1.00 82.62 254 HIS A CA 1
ATOM 1965 C C . HIS A 1 254 ? 8.608 -13.183 18.151 1.00 82.62 254 HIS A C 1
ATOM 1967 O O . HIS A 1 254 ? 8.029 -12.281 18.763 1.00 82.62 254 HIS A O 1
ATOM 1973 N N . SER A 1 255 ? 7.959 -14.287 17.757 1.00 79.62 255 SER A N 1
ATOM 1974 C CA . SER A 1 255 ? 6.506 -14.465 17.935 1.00 79.62 255 SER A CA 1
ATOM 1975 C C . SER A 1 255 ? 6.054 -14.446 19.391 1.00 79.62 255 SER A C 1
ATOM 1977 O O . SER A 1 255 ? 5.002 -13.885 19.680 1.00 79.62 255 SER A O 1
ATOM 1979 N N . HIS A 1 256 ? 6.837 -15.023 20.305 1.00 79.56 256 HIS A N 1
ATOM 1980 C CA . HIS A 1 256 ? 6.484 -15.098 21.721 1.00 79.56 256 HIS A CA 1
ATOM 1981 C C . HIS A 1 256 ? 6.296 -13.702 22.330 1.00 79.56 256 HIS A C 1
ATOM 1983 O O . HIS A 1 256 ? 5.293 -13.423 22.984 1.00 79.56 256 HIS A O 1
ATOM 1989 N N . ASP A 1 257 ? 7.229 -12.794 22.053 1.00 80.88 257 ASP A N 1
ATOM 1990 C CA . ASP A 1 257 ? 7.179 -11.456 22.629 1.00 80.88 257 ASP A CA 1
ATOM 1991 C C . ASP A 1 257 ? 6.151 -10.565 21.920 1.00 80.88 257 ASP A C 1
ATOM 1993 O O . ASP A 1 257 ? 5.654 -9.618 22.525 1.00 80.88 257 ASP A O 1
ATOM 1997 N N . LEU A 1 258 ? 5.854 -10.824 20.641 1.00 85.50 258 LEU A N 1
ATOM 1998 C CA . LEU A 1 258 ? 4.778 -10.143 19.912 1.00 85.50 258 LEU A CA 1
ATOM 1999 C C . LEU A 1 258 ? 3.397 -10.625 20.362 1.00 85.50 258 LEU A C 1
ATOM 2001 O O . LEU A 1 258 ? 2.471 -9.823 20.446 1.00 85.50 258 LEU A O 1
ATOM 2005 N N . LEU A 1 259 ? 3.260 -11.911 20.694 1.00 82.62 259 LEU A N 1
ATOM 2006 C CA . LEU A 1 259 ? 2.018 -12.484 21.200 1.00 82.62 259 LEU A CA 1
ATOM 2007 C C . LEU A 1 259 ? 1.568 -11.776 22.480 1.00 82.62 259 LEU A C 1
ATOM 2009 O O . LEU A 1 259 ? 0.390 -11.454 22.602 1.00 82.62 259 LEU A O 1
ATOM 2013 N N . ALA A 1 260 ? 2.491 -11.500 23.403 1.00 85.44 260 ALA A N 1
ATOM 2014 C CA . ALA A 1 260 ? 2.164 -10.795 24.640 1.00 85.44 260 ALA A CA 1
ATOM 2015 C C . ALA A 1 260 ? 1.587 -9.393 24.365 1.00 85.44 260 ALA A C 1
ATOM 2017 O O . ALA A 1 260 ? 0.575 -9.011 24.956 1.00 85.44 260 ALA A O 1
ATOM 2018 N N . ASP A 1 261 ? 2.180 -8.652 23.423 1.00 89.44 261 ASP A N 1
ATOM 2019 C CA . ASP A 1 261 ? 1.690 -7.326 23.034 1.00 89.44 261 ASP A CA 1
ATOM 2020 C C . ASP A 1 261 ? 0.321 -7.401 22.351 1.00 89.44 261 ASP A C 1
ATOM 2022 O O . ASP A 1 261 ? -0.557 -6.589 22.643 1.00 89.44 261 ASP A O 1
ATOM 2026 N N . LEU A 1 262 ? 0.121 -8.374 21.457 1.00 86.75 262 LEU A N 1
ATOM 2027 C CA . LEU A 1 262 ? -1.140 -8.571 20.738 1.00 86.75 262 LEU A CA 1
ATOM 2028 C C . LEU A 1 262 ? -2.266 -9.000 21.689 1.00 86.75 262 LEU A C 1
ATOM 2030 O O . LEU A 1 262 ? -3.360 -8.447 21.629 1.00 86.75 262 LEU A O 1
ATOM 2034 N N . GLN A 1 263 ? -1.992 -9.897 22.640 1.00 85.75 263 GLN A N 1
ATOM 2035 C CA . GLN A 1 263 ? -2.948 -10.282 23.687 1.00 85.75 263 GLN A CA 1
ATOM 2036 C C . GLN A 1 263 ? -3.328 -9.111 24.596 1.00 85.75 263 GLN A C 1
ATOM 2038 O O . GLN A 1 263 ? -4.475 -9.011 25.027 1.00 85.75 263 GLN A O 1
ATOM 2043 N N . ALA A 1 264 ? -2.385 -8.206 24.871 1.00 89.62 264 ALA A N 1
ATOM 2044 C CA . ALA A 1 264 ? -2.648 -6.985 25.627 1.00 89.62 264 ALA A CA 1
ATOM 2045 C C . ALA A 1 264 ? -3.413 -5.918 24.816 1.00 89.62 264 ALA A C 1
ATOM 2047 O O . ALA A 1 264 ? -3.815 -4.895 25.372 1.00 89.62 264 ALA A O 1
ATOM 2048 N N . SER A 1 265 ? -3.625 -6.147 23.517 1.00 91.06 265 SER A N 1
ATOM 2049 C CA . SER A 1 265 ? -4.138 -5.169 22.558 1.00 91.06 265 SER A CA 1
ATOM 2050 C C . SER A 1 265 ? -5.376 -5.707 21.835 1.00 91.06 265 SER A C 1
ATOM 2052 O O . SER A 1 265 ? -5.307 -5.999 20.645 1.00 91.06 265 SER A O 1
ATOM 2054 N N . PRO A 1 266 ? -6.543 -5.805 22.500 1.00 89.69 266 PRO A N 1
ATOM 2055 C CA . PRO A 1 266 ? -7.731 -6.466 21.942 1.00 89.69 266 PRO A CA 1
ATOM 2056 C C . PRO A 1 266 ? -8.286 -5.805 20.671 1.00 89.69 266 PRO A C 1
ATOM 2058 O O . PRO A 1 266 ? -9.076 -6.413 19.955 1.00 89.69 266 PRO A O 1
ATOM 2061 N N . ARG A 1 267 ? -7.892 -4.557 20.387 1.00 92.25 267 ARG A N 1
ATOM 2062 C CA . ARG A 1 267 ? -8.258 -3.840 19.157 1.00 92.25 267 ARG A CA 1
ATOM 2063 C C . ARG A 1 267 ? -7.347 -4.173 17.988 1.00 92.25 267 ARG A C 1
ATOM 2065 O O . ARG A 1 267 ? -7.720 -3.910 16.853 1.00 92.25 267 ARG A O 1
ATOM 2072 N N . VAL A 1 268 ? -6.159 -4.714 18.230 1.00 91.44 268 VAL A N 1
ATOM 2073 C CA . VAL A 1 268 ? -5.201 -5.023 17.171 1.00 91.44 268 VAL A CA 1
ATOM 2074 C C . VAL A 1 268 ? -5.398 -6.464 16.739 1.00 91.44 268 VAL A C 1
ATOM 2076 O O . VAL A 1 268 ? -5.410 -7.373 17.565 1.00 91.44 268 VAL A O 1
ATOM 2079 N N . ALA A 1 269 ? -5.571 -6.667 15.439 1.00 87.06 269 ALA A N 1
ATOM 2080 C CA . ALA A 1 269 ? -5.631 -7.988 14.855 1.00 87.06 269 ALA A CA 1
ATOM 2081 C C . ALA A 1 269 ? -4.361 -8.765 15.225 1.00 87.06 269 ALA A C 1
ATOM 2083 O O . ALA A 1 269 ? -3.263 -8.205 15.135 1.00 87.06 269 ALA A O 1
ATOM 2084 N N . PRO A 1 270 ? -4.457 -10.065 15.546 1.00 79.88 270 PRO A N 1
ATOM 2085 C CA . PRO A 1 270 ? -3.290 -10.928 15.687 1.00 79.88 270 PRO A CA 1
ATOM 2086 C C . PRO A 1 270 ? -2.669 -11.232 14.313 1.00 79.88 270 PRO A C 1
ATOM 2088 O O . PRO A 1 270 ? -2.145 -12.311 14.089 1.00 79.88 270 PRO A O 1
ATOM 2091 N N . GLN A 1 271 ? -2.798 -10.331 13.344 1.00 80.75 271 GLN A N 1
ATOM 2092 C CA . GLN A 1 271 ? -2.415 -10.510 11.957 1.00 80.75 271 GLN A CA 1
ATOM 2093 C C . GLN A 1 271 ? -1.804 -9.214 11.439 1.00 80.75 271 GLN A C 1
ATOM 2095 O O . GLN A 1 271 ? -2.223 -8.117 11.822 1.00 80.75 271 GLN A O 1
ATOM 2100 N N . ALA A 1 272 ? -0.808 -9.344 10.570 1.00 81.44 272 ALA A N 1
ATOM 2101 C CA . ALA A 1 272 ? -0.250 -8.225 9.833 1.00 81.44 272 ALA A CA 1
ATOM 2102 C C . ALA A 1 272 ? -0.458 -8.431 8.335 1.00 81.44 272 ALA A C 1
ATOM 2104 O O . ALA A 1 272 ? -0.326 -9.541 7.818 1.00 81.44 272 ALA A O 1
ATOM 2105 N N . ALA A 1 273 ? -0.736 -7.335 7.638 1.00 81.88 273 ALA A N 1
ATOM 2106 C CA . ALA A 1 273 ? -0.744 -7.323 6.186 1.00 81.88 273 ALA A CA 1
ATOM 2107 C C . ALA A 1 273 ? 0.669 -7.034 5.690 1.00 81.88 273 ALA A C 1
ATOM 2109 O O . ALA A 1 273 ? 1.225 -5.976 5.983 1.00 81.88 273 ALA A O 1
ATOM 2110 N N . LEU A 1 274 ? 1.250 -7.953 4.935 1.00 82.69 274 LEU A N 1
ATOM 2111 C CA . LEU A 1 274 ? 2.520 -7.759 4.259 1.00 82.69 274 LEU A CA 1
ATOM 2112 C C . LEU A 1 274 ? 2.255 -7.359 2.817 1.00 82.69 274 LEU A C 1
ATOM 2114 O O . LEU A 1 274 ? 1.663 -8.110 2.043 1.00 82.69 274 LEU A O 1
ATOM 2118 N N . VAL A 1 275 ? 2.686 -6.157 2.458 1.00 81.19 275 VAL A N 1
ATOM 2119 C CA . VAL A 1 275 ? 2.442 -5.591 1.134 1.00 81.19 275 VAL A CA 1
ATOM 2120 C C . VAL A 1 275 ? 3.750 -5.533 0.371 1.00 81.19 275 VAL A C 1
ATOM 2122 O O . VAL A 1 275 ? 4.732 -4.952 0.838 1.00 81.19 275 VAL A O 1
ATO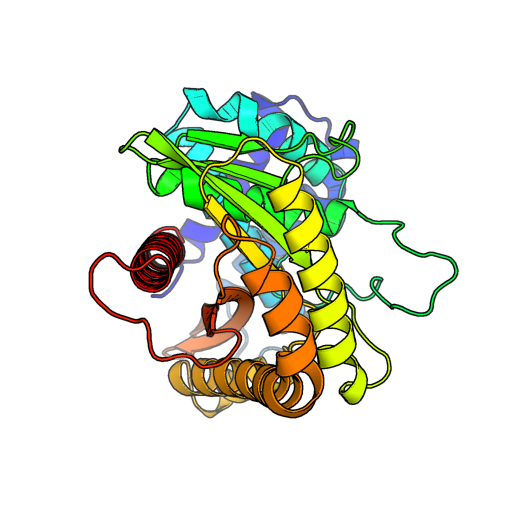M 2125 N N . ALA A 1 276 ? 3.754 -6.118 -0.820 1.00 78.69 276 ALA A N 1
ATOM 2126 C CA . ALA A 1 276 ? 4.856 -6.021 -1.753 1.00 78.69 276 ALA A CA 1
ATOM 2127 C C . ALA A 1 276 ? 4.330 -5.783 -3.167 1.00 78.69 276 ALA A C 1
ATOM 2129 O O . ALA A 1 276 ? 3.457 -6.495 -3.666 1.00 78.69 276 ALA A O 1
ATOM 2130 N N . HIS A 1 277 ? 4.903 -4.779 -3.818 1.00 79.25 277 HIS A N 1
ATOM 2131 C CA . HIS A 1 277 ? 4.641 -4.464 -5.211 1.00 79.25 277 HIS A CA 1
ATOM 2132 C C . HIS A 1 277 ? 5.893 -4.798 -5.997 1.00 79.25 277 HIS A C 1
ATOM 2134 O O . HIS A 1 277 ? 6.992 -4.443 -5.582 1.00 79.25 277 HIS A O 1
ATOM 2140 N N . VAL A 1 278 ? 5.742 -5.469 -7.129 1.00 73.38 278 VAL A N 1
ATOM 2141 C CA . VAL A 1 278 ? 6.840 -5.711 -8.059 1.00 73.38 278 VAL A CA 1
ATOM 2142 C C . VAL A 1 278 ? 6.304 -5.493 -9.461 1.00 73.38 278 VAL A C 1
ATOM 2144 O O . VAL A 1 278 ? 5.212 -5.950 -9.790 1.00 73.38 278 VAL A O 1
ATOM 2147 N N . ALA A 1 279 ? 7.063 -4.803 -10.306 1.00 73.88 279 ALA A N 1
ATOM 2148 C CA . ALA A 1 279 ? 6.776 -4.767 -11.731 1.00 73.88 279 ALA A CA 1
ATOM 2149 C C . ALA A 1 279 ? 7.885 -5.454 -12.503 1.00 73.88 279 ALA A C 1
ATOM 2151 O O . ALA A 1 279 ? 9.069 -5.331 -12.193 1.00 73.88 279 ALA A O 1
ATOM 2152 N N . THR A 1 280 ? 7.474 -6.179 -13.526 1.00 63.53 280 THR A N 1
ATOM 2153 C CA . THR A 1 280 ? 8.354 -7.026 -14.306 1.00 63.53 280 THR A CA 1
ATOM 2154 C C . THR A 1 280 ? 7.946 -6.916 -15.777 1.00 63.53 280 THR A C 1
ATOM 2156 O O . THR A 1 280 ? 6.765 -7.101 -16.107 1.00 63.53 280 THR A O 1
ATOM 2159 N N . PRO A 1 281 ? 8.880 -6.588 -16.683 1.00 64.62 281 PRO A N 1
ATOM 2160 C CA . PRO A 1 281 ? 8.614 -6.664 -18.109 1.00 64.62 281 PRO A CA 1
ATOM 2161 C C . PRO A 1 281 ? 8.558 -8.130 -18.551 1.00 64.62 281 PRO A C 1
ATOM 2163 O O . PRO A 1 281 ? 9.365 -8.955 -18.132 1.00 64.62 281 PRO A O 1
ATOM 2166 N N . THR A 1 282 ? 7.613 -8.469 -19.421 1.00 61.31 282 THR A N 1
ATOM 2167 C CA . THR A 1 282 ? 7.489 -9.803 -20.018 1.00 61.31 282 THR A CA 1
ATOM 2168 C C . THR A 1 282 ? 7.361 -9.697 -21.530 1.00 61.31 282 THR A C 1
ATOM 2170 O O . THR A 1 282 ? 6.883 -8.691 -22.043 1.00 61.31 282 THR A O 1
ATOM 2173 N N . ASN A 1 283 ? 7.814 -10.711 -22.265 1.00 59.41 283 ASN A N 1
ATOM 2174 C CA . ASN A 1 283 ? 7.679 -10.750 -23.717 1.00 59.41 283 ASN A CA 1
ATOM 2175 C C . ASN A 1 283 ? 6.505 -11.654 -24.091 1.00 59.41 283 ASN A C 1
ATOM 2177 O O . ASN A 1 283 ? 6.507 -12.847 -23.791 1.00 59.41 283 ASN A O 1
ATOM 2181 N N . ILE A 1 284 ? 5.505 -11.085 -24.758 1.00 57.94 284 ILE A N 1
ATOM 2182 C CA . ILE A 1 284 ? 4.332 -11.811 -25.230 1.00 57.94 284 ILE A CA 1
ATOM 2183 C C . ILE A 1 284 ? 4.228 -11.628 -26.734 1.00 57.94 284 ILE A C 1
ATOM 2185 O O . ILE A 1 284 ? 4.044 -10.518 -27.230 1.00 57.94 284 ILE A O 1
ATOM 2189 N N . PHE A 1 285 ? 4.365 -12.738 -27.462 1.00 57.31 285 PHE A N 1
ATOM 2190 C CA . PHE A 1 285 ? 4.337 -12.780 -28.928 1.00 57.31 285 PHE A CA 1
ATOM 2191 C C . PHE A 1 285 ? 5.329 -11.807 -29.596 1.00 57.31 285 PHE A C 1
ATOM 2193 O O . PHE A 1 285 ? 5.007 -11.178 -30.602 1.00 57.31 285 PHE A O 1
ATOM 2200 N N . GLY A 1 286 ? 6.533 -11.663 -29.035 1.00 57.41 286 GLY A N 1
ATOM 2201 C CA . GLY A 1 286 ? 7.566 -10.771 -29.567 1.00 57.41 286 GLY A CA 1
ATOM 2202 C C . GLY A 1 286 ? 7.405 -9.307 -29.152 1.00 57.41 286 GLY A C 1
ATOM 2203 O O . GLY A 1 286 ? 8.112 -8.458 -29.684 1.00 57.41 286 GLY A O 1
ATOM 2204 N N . ARG A 1 287 ? 6.493 -8.991 -28.223 1.00 56.09 287 ARG A N 1
ATOM 2205 C CA . ARG A 1 287 ? 6.288 -7.637 -27.694 1.00 56.09 287 ARG A CA 1
ATOM 2206 C C . ARG A 1 287 ? 6.558 -7.600 -26.201 1.00 56.09 287 ARG A C 1
ATOM 2208 O O . ARG A 1 287 ? 5.971 -8.374 -25.448 1.00 56.09 287 ARG A O 1
ATOM 2215 N N . THR A 1 288 ? 7.396 -6.667 -25.772 1.00 59.31 288 THR A N 1
ATOM 2216 C CA . THR A 1 288 ? 7.558 -6.356 -24.351 1.00 59.31 288 THR A CA 1
ATOM 2217 C C . THR A 1 288 ? 6.263 -5.736 -23.828 1.00 59.31 288 THR A C 1
ATOM 2219 O O . THR A 1 288 ? 5.776 -4.751 -24.375 1.00 59.31 288 THR A O 1
ATOM 2222 N N . VAL A 1 289 ? 5.682 -6.319 -22.787 1.00 61.72 289 VAL A N 1
ATOM 2223 C CA . VAL A 1 289 ? 4.538 -5.780 -22.049 1.00 61.72 289 VAL A CA 1
ATOM 2224 C C . VAL A 1 289 ? 4.880 -5.712 -20.570 1.00 61.72 289 VAL A C 1
ATOM 2226 O O . VAL A 1 289 ? 5.680 -6.498 -20.064 1.00 61.72 289 VAL A O 1
ATOM 2229 N N . MET A 1 290 ? 4.263 -4.767 -19.870 1.00 65.00 290 MET A N 1
ATOM 2230 C CA . MET A 1 290 ? 4.433 -4.633 -18.431 1.00 65.00 290 MET A CA 1
ATOM 2231 C C . MET A 1 290 ? 3.441 -5.506 -17.686 1.00 65.00 290 MET A C 1
ATOM 2233 O O . MET A 1 290 ? 2.249 -5.546 -18.000 1.00 65.00 290 MET A O 1
ATOM 2237 N N . THR A 1 291 ? 3.950 -6.194 -16.673 1.00 63.09 291 THR A N 1
ATOM 2238 C CA . THR A 1 291 ? 3.140 -6.976 -15.750 1.00 63.09 291 THR A CA 1
ATOM 2239 C C . THR A 1 291 ? 3.481 -6.595 -14.324 1.00 63.09 291 THR A C 1
ATOM 2241 O O . THR A 1 291 ? 4.635 -6.632 -13.909 1.00 63.09 291 THR A O 1
ATOM 2244 N N . GLU A 1 292 ? 2.452 -6.230 -13.572 1.00 67.19 292 GLU A N 1
ATOM 2245 C CA . GLU A 1 292 ? 2.556 -5.947 -12.146 1.00 67.19 292 GLU A CA 1
ATOM 2246 C C . GLU A 1 292 ? 2.197 -7.196 -11.347 1.00 67.19 292 GLU A C 1
ATOM 2248 O O . GLU A 1 292 ? 1.107 -7.776 -11.485 1.00 67.19 292 GLU A O 1
ATOM 2253 N N . VAL A 1 293 ? 3.128 -7.591 -10.493 1.00 61.72 293 VAL A N 1
ATOM 2254 C CA . VAL A 1 293 ? 2.974 -8.597 -9.454 1.00 61.72 293 VAL A CA 1
ATOM 2255 C C . VAL A 1 293 ? 2.821 -7.845 -8.134 1.00 61.72 293 VAL A C 1
ATOM 2257 O O . VAL A 1 293 ? 3.783 -7.600 -7.414 1.00 61.72 293 VAL A O 1
ATOM 2260 N N . ASN A 1 294 ? 1.585 -7.458 -7.830 1.00 69.94 294 ASN A N 1
ATOM 2261 C CA . ASN A 1 294 ? 1.219 -6.951 -6.512 1.00 69.94 294 ASN A CA 1
ATOM 2262 C C . ASN A 1 294 ? 0.768 -8.132 -5.651 1.00 69.94 294 ASN A C 1
ATOM 2264 O O . ASN A 1 294 ? -0.113 -8.895 -6.067 1.00 69.94 294 ASN A O 1
ATOM 2268 N N . ALA A 1 295 ? 1.356 -8.271 -4.467 1.00 68.06 295 ALA A N 1
ATOM 2269 C CA . ALA A 1 295 ? 0.943 -9.241 -3.468 1.00 68.06 295 ALA A CA 1
ATOM 2270 C C . ALA A 1 295 ? 0.651 -8.539 -2.141 1.00 68.06 295 ALA A C 1
ATOM 2272 O O . ALA A 1 295 ? 1.498 -7.846 -1.578 1.00 68.06 295 ALA A O 1
ATOM 2273 N N . MET A 1 296 ? -0.559 -8.768 -1.640 1.00 79.12 296 MET A N 1
ATOM 2274 C CA . MET A 1 296 ? -0.865 -8.666 -0.222 1.00 79.12 296 MET A CA 1
ATOM 2275 C C . MET A 1 296 ? -0.828 -10.083 0.342 1.00 79.12 296 MET A C 1
ATOM 2277 O O . MET A 1 296 ? -1.588 -10.944 -0.106 1.00 79.12 296 MET A O 1
ATOM 2281 N N . VAL A 1 297 ? 0.089 -10.328 1.269 1.00 76.56 297 VAL A N 1
ATOM 2282 C CA . VAL A 1 297 ? 0.185 -11.577 2.022 1.00 76.56 297 VAL A CA 1
ATOM 2283 C C . VAL A 1 297 ? -0.291 -11.292 3.437 1.00 76.56 297 VAL A C 1
ATOM 2285 O O . VAL A 1 297 ? 0.139 -10.330 4.065 1.00 76.56 297 VAL A O 1
ATOM 2288 N N . GLU A 1 298 ? -1.217 -12.101 3.921 1.00 80.88 298 GLU A N 1
ATOM 2289 C CA . GLU A 1 298 ? -1.657 -12.067 5.309 1.00 80.88 298 GLU A CA 1
ATOM 2290 C C . GLU A 1 298 ? -0.764 -12.980 6.140 1.00 80.88 298 GLU A C 1
ATOM 2292 O O . GLU A 1 298 ? -0.514 -14.118 5.747 1.00 80.88 298 GLU A O 1
ATOM 2297 N N . GLU A 1 299 ? -0.315 -12.493 7.294 1.00 81.88 299 GLU A N 1
ATOM 2298 C CA . GLU A 1 299 ? 0.475 -13.281 8.237 1.00 81.88 299 GLU A CA 1
ATOM 2299 C C . GLU A 1 299 ? -0.127 -13.228 9.636 1.00 81.88 299 GLU A C 1
ATOM 2301 O O . GLU A 1 299 ? -0.491 -12.155 10.118 1.00 81.88 299 GLU A O 1
ATOM 2306 N N . VAL A 1 300 ? -0.208 -14.386 10.300 1.00 76.38 300 VAL A N 1
ATOM 2307 C CA . VAL A 1 300 ? -0.886 -14.560 11.596 1.00 76.38 300 VAL A CA 1
ATOM 2308 C C . VAL A 1 300 ? 0.121 -14.733 12.732 1.00 76.38 300 VAL A C 1
ATOM 2310 O O . VAL A 1 300 ? 0.953 -15.637 12.718 1.00 76.38 300 VAL A O 1
ATOM 2313 N N . PHE A 1 301 ? 0.015 -13.898 13.763 1.00 71.31 301 PHE A N 1
ATOM 2314 C CA . PHE A 1 301 ? 0.919 -13.815 14.906 1.00 71.31 301 PHE A CA 1
ATOM 2315 C C . PHE A 1 301 ? 0.189 -13.995 16.248 1.00 71.31 301 PHE A C 1
ATOM 2317 O O . PHE A 1 301 ? -0.626 -13.154 16.624 1.00 71.31 301 PHE A O 1
ATOM 2324 N N . PRO A 1 302 ? 0.542 -15.023 17.042 1.00 64.44 302 PRO A N 1
ATOM 2325 C CA . PRO A 1 302 ? 1.239 -16.249 16.646 1.00 64.44 302 PRO A CA 1
ATOM 2326 C C . PRO A 1 302 ? 0.352 -17.075 15.697 1.00 64.44 302 PRO A C 1
ATOM 2328 O O . PRO A 1 302 ? -0.838 -16.780 15.585 1.00 64.44 302 PRO A O 1
ATOM 2331 N N . PRO A 1 303 ? 0.876 -18.138 15.062 1.00 58.78 303 PRO A N 1
ATOM 2332 C CA . PRO A 1 303 ? 0.068 -19.065 14.273 1.00 58.78 303 PRO A CA 1
ATOM 2333 C C . PRO A 1 303 ? -0.944 -19.785 15.181 1.00 58.78 303 PRO A C 1
ATOM 2335 O O . PRO A 1 303 ? -0.690 -20.869 15.704 1.00 58.78 303 PRO A O 1
ATOM 2338 N N . SER A 1 304 ? -2.086 -19.153 15.436 1.00 58.44 304 SER A N 1
ATOM 2339 C CA . SER A 1 304 ? -3.194 -19.702 16.211 1.00 58.44 304 SER A CA 1
ATOM 2340 C C . SER A 1 304 ? -4.382 -19.937 15.285 1.00 58.44 304 SER A C 1
ATOM 2342 O O . SER A 1 304 ? -4.630 -19.159 14.368 1.00 58.44 304 SER A O 1
ATOM 2344 N N . ARG A 1 305 ? -5.091 -21.040 15.526 1.00 52.28 305 ARG A N 1
ATOM 2345 C CA . ARG A 1 305 ? -6.157 -21.596 14.680 1.00 52.28 305 ARG A CA 1
ATOM 2346 C C . ARG A 1 305 ? -7.529 -20.939 14.860 1.00 52.28 305 ARG A C 1
ATOM 2348 O O . ARG A 1 305 ? -8.524 -21.589 14.573 1.00 52.28 305 ARG A O 1
ATOM 2355 N N . ASP A 1 306 ? -7.629 -19.719 15.383 1.00 60.81 306 ASP A N 1
ATOM 2356 C CA . ASP A 1 306 ? -8.957 -19.114 15.571 1.00 60.81 306 ASP A CA 1
ATOM 2357 C C . ASP A 1 306 ? -9.475 -18.474 14.269 1.00 60.81 306 ASP A C 1
ATOM 2359 O O . ASP A 1 306 ? -9.682 -17.266 14.159 1.00 60.81 306 ASP A O 1
ATOM 2363 N N . ASP A 1 307 ? -9.641 -19.316 13.248 1.00 63.19 307 ASP A N 1
ATOM 2364 C CA . ASP A 1 307 ? -10.171 -19.019 11.913 1.00 63.19 307 ASP A CA 1
ATOM 2365 C C . ASP A 1 307 ? -11.685 -19.288 11.810 1.00 63.19 307 ASP A C 1
ATOM 2367 O O . ASP A 1 307 ? -12.261 -19.315 10.719 1.00 63.19 307 ASP A O 1
ATOM 2371 N N . GLY A 1 308 ? -12.352 -19.473 12.955 1.00 71.44 308 GLY A N 1
ATOM 2372 C CA . GLY A 1 308 ? -13.794 -19.667 13.018 1.00 71.44 308 GLY A CA 1
ATOM 2373 C C . GLY A 1 308 ? -14.555 -18.495 12.395 1.00 71.44 308 GLY A C 1
ATOM 2374 O O . GLY A 1 308 ? -14.196 -17.331 12.562 1.00 71.44 308 GLY A O 1
ATOM 2375 N N . ALA A 1 309 ? -15.647 -18.790 11.687 1.00 72.44 309 ALA A N 1
ATOM 2376 C CA . ALA A 1 309 ? -16.505 -17.756 11.116 1.00 72.44 309 ALA A CA 1
ATOM 2377 C C . ALA A 1 309 ? -16.979 -16.772 12.204 1.00 72.44 309 ALA A C 1
ATOM 2379 O O . ALA A 1 309 ? -17.526 -17.186 13.227 1.00 72.44 309 ALA A O 1
ATOM 2380 N N . GLY A 1 310 ? -16.772 -15.474 11.969 1.00 76.81 310 GLY A N 1
ATOM 2381 C CA . GLY A 1 310 ? -17.071 -14.413 12.936 1.00 76.81 310 GLY A CA 1
ATOM 2382 C C . GLY A 1 310 ? -15.956 -14.134 13.950 1.00 76.81 310 GLY A C 1
ATOM 2383 O O . GLY A 1 310 ? -16.149 -13.294 14.826 1.00 76.81 310 GLY A O 1
ATOM 2384 N N . SER A 1 311 ? -14.800 -14.802 13.849 1.00 86.12 311 SER A N 1
ATOM 2385 C CA . SER A 1 311 ? -13.603 -14.397 14.585 1.00 86.12 311 SER A CA 1
ATOM 2386 C C . SER A 1 311 ? -13.021 -13.109 13.999 1.00 86.12 311 SER A C 1
ATOM 2388 O O . SER A 1 311 ? -13.204 -12.786 12.823 1.00 86.12 311 SER A O 1
ATOM 2390 N N . TYR A 1 312 ? -12.259 -12.383 14.815 1.00 86.19 312 TYR A N 1
ATOM 2391 C CA . TYR A 1 312 ? -11.569 -11.182 14.353 1.00 86.19 312 TYR A CA 1
ATOM 2392 C C . TYR A 1 312 ? -10.577 -11.497 13.214 1.00 86.19 312 TYR A C 1
ATOM 2394 O O . TYR A 1 312 ? -10.484 -10.745 12.248 1.00 86.19 312 TYR A O 1
ATOM 2402 N N . ALA A 1 313 ? -9.903 -12.649 13.269 1.00 83.38 313 ALA A N 1
ATOM 2403 C CA . ALA A 1 313 ? -9.025 -13.109 12.194 1.00 83.38 313 ALA A CA 1
ATOM 2404 C C . ALA A 1 313 ? -9.793 -13.351 10.880 1.00 83.38 313 ALA A C 1
ATOM 2406 O O . ALA A 1 313 ? -9.349 -12.922 9.819 1.00 83.38 313 ALA A O 1
ATOM 2407 N N . ALA A 1 314 ? -10.983 -13.961 10.937 1.00 84.94 314 ALA A N 1
ATOM 2408 C CA . ALA A 1 314 ? -11.815 -14.166 9.750 1.00 84.94 314 ALA A CA 1
ATOM 2409 C C . ALA A 1 314 ? -12.269 -12.836 9.116 1.00 84.94 314 ALA A C 1
ATOM 2411 O O . ALA A 1 314 ? -12.321 -12.713 7.891 1.00 84.94 314 ALA A O 1
ATOM 2412 N N . GLU A 1 315 ? -12.569 -11.824 9.934 1.00 89.00 315 GLU A N 1
ATOM 2413 C CA . GLU A 1 315 ? -12.910 -10.486 9.442 1.00 89.00 315 GLU A CA 1
ATOM 2414 C C . GLU A 1 315 ? -11.726 -9.784 8.769 1.00 89.00 315 GLU A C 1
ATOM 2416 O O . GLU A 1 315 ? -11.889 -9.181 7.707 1.00 89.00 315 GLU A O 1
ATOM 2421 N N . VAL A 1 316 ? -10.532 -9.877 9.359 1.00 88.31 316 VAL A N 1
ATOM 2422 C CA . VAL A 1 316 ? -9.302 -9.317 8.781 1.00 88.31 316 VAL A CA 1
ATOM 2423 C C . VAL A 1 316 ? -8.963 -10.007 7.463 1.00 88.31 316 VAL A C 1
ATOM 2425 O O . VAL A 1 316 ? -8.696 -9.318 6.479 1.00 88.31 316 VAL A O 1
ATOM 2428 N N . HIS A 1 317 ? -9.048 -11.339 7.411 1.00 87.69 317 HIS A N 1
ATOM 2429 C CA . HIS A 1 317 ? -8.868 -12.111 6.183 1.00 87.69 317 HIS A CA 1
ATOM 2430 C C . HIS A 1 317 ? -9.812 -11.627 5.076 1.00 87.69 317 HIS A C 1
ATOM 2432 O O . HIS A 1 317 ? -9.386 -11.345 3.954 1.00 87.69 317 HIS A O 1
ATOM 2438 N N . TRP A 1 318 ? -11.102 -11.469 5.391 1.00 88.88 318 TRP A N 1
ATOM 2439 C CA . TRP A 1 318 ? -12.096 -10.989 4.429 1.00 88.88 318 TRP A CA 1
ATOM 2440 C C . TRP A 1 318 ? -11.822 -9.553 3.960 1.00 88.88 318 TRP A C 1
ATOM 2442 O O . TRP A 1 318 ? -11.938 -9.252 2.767 1.00 88.88 318 TRP A O 1
ATOM 2452 N N . LEU A 1 319 ? -11.416 -8.670 4.874 1.00 90.56 319 LEU A N 1
ATOM 2453 C CA . LEU A 1 319 ? -11.029 -7.299 4.553 1.00 90.56 319 LEU A CA 1
ATOM 2454 C C . LEU A 1 319 ? -9.811 -7.272 3.621 1.00 90.56 319 LEU A C 1
ATOM 2456 O O . LEU A 1 319 ? -9.849 -6.610 2.586 1.00 90.56 319 LEU A O 1
ATOM 2460 N N . LEU A 1 320 ? -8.757 -8.029 3.933 1.00 89.12 320 LEU A N 1
ATOM 2461 C CA . LEU A 1 320 ? -7.561 -8.129 3.095 1.00 89.12 320 LEU A CA 1
ATOM 2462 C C . LEU A 1 320 ? -7.859 -8.728 1.728 1.00 89.12 320 LEU A C 1
ATOM 2464 O O . LEU A 1 320 ? -7.354 -8.233 0.720 1.00 89.12 320 LEU A O 1
ATOM 2468 N N . TRP A 1 321 ? -8.714 -9.747 1.670 1.00 89.12 321 TRP A N 1
ATOM 2469 C CA . TRP A 1 321 ? -9.175 -10.311 0.410 1.00 89.12 321 TRP A CA 1
ATOM 2470 C C . TRP A 1 321 ? -9.901 -9.261 -0.439 1.00 89.12 321 TRP A C 1
ATOM 2472 O O . TRP A 1 321 ? -9.593 -9.115 -1.623 1.00 89.12 321 TRP A O 1
ATOM 2482 N N . THR A 1 322 ? -10.791 -8.477 0.174 1.00 90.06 322 THR A N 1
ATOM 2483 C CA . THR A 1 322 ? -11.535 -7.398 -0.493 1.00 90.06 322 THR A CA 1
ATOM 2484 C C . THR A 1 322 ? -10.598 -6.305 -1.012 1.00 90.06 322 THR A C 1
ATOM 2486 O O . THR A 1 322 ? -10.681 -5.919 -2.178 1.00 90.06 322 THR A O 1
ATOM 2489 N N . LEU A 1 323 ? -9.654 -5.836 -0.190 1.00 89.75 323 LEU A N 1
ATOM 2490 C CA . LEU A 1 323 ? -8.675 -4.827 -0.607 1.00 89.75 323 LEU A CA 1
ATOM 2491 C C . LEU A 1 323 ? -7.750 -5.361 -1.708 1.00 89.75 323 LEU A C 1
ATOM 2493 O O . LEU A 1 323 ? -7.457 -4.655 -2.671 1.00 89.75 323 LEU A O 1
ATOM 2497 N N . ASN A 1 324 ? -7.319 -6.619 -1.620 1.00 85.69 324 ASN A N 1
ATOM 2498 C CA . ASN A 1 324 ? -6.504 -7.243 -2.655 1.00 85.69 324 ASN A CA 1
ATOM 2499 C C . ASN A 1 324 ? -7.280 -7.421 -3.973 1.00 85.69 324 ASN A C 1
ATOM 2501 O O . ASN A 1 324 ? -6.709 -7.221 -5.041 1.00 85.69 324 ASN A O 1
ATOM 2505 N N . ASP A 1 325 ? -8.577 -7.732 -3.928 1.00 87.50 325 ASP A N 1
ATOM 2506 C CA . ASP A 1 325 ? -9.440 -7.767 -5.116 1.00 87.50 325 ASP A CA 1
ATOM 2507 C C . ASP A 1 325 ? -9.527 -6.387 -5.796 1.00 87.50 325 ASP A C 1
ATOM 2509 O O . ASP A 1 325 ? -9.381 -6.294 -7.018 1.00 87.50 325 ASP A O 1
ATOM 2513 N N . VAL A 1 326 ? -9.622 -5.298 -5.019 1.00 87.31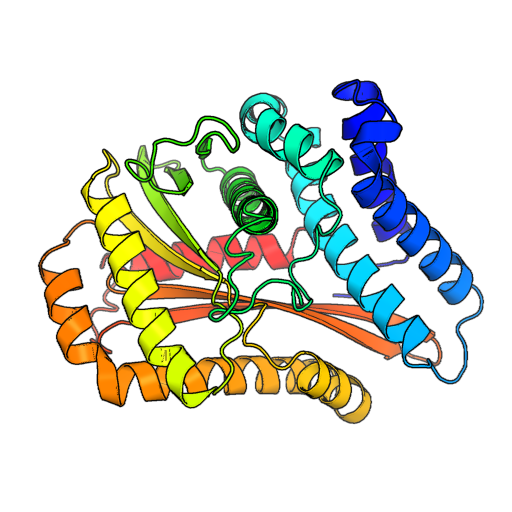 326 VAL A N 1
ATOM 2514 C CA . VAL A 1 326 ? -9.520 -3.923 -5.546 1.00 87.31 326 VAL A CA 1
ATOM 2515 C C . VAL A 1 326 ? -8.180 -3.692 -6.253 1.00 87.31 326 VAL A C 1
ATOM 2517 O O . VAL A 1 326 ? -8.168 -3.178 -7.373 1.00 87.31 326 VAL A O 1
ATOM 2520 N N . VAL A 1 327 ? -7.057 -4.128 -5.668 1.00 83.19 327 VAL A N 1
ATOM 2521 C CA . VAL A 1 327 ? -5.721 -4.034 -6.300 1.00 83.19 327 VAL A CA 1
ATOM 2522 C C . VAL A 1 327 ? -5.673 -4.749 -7.657 1.00 83.19 327 VAL A C 1
ATOM 2524 O O . VAL A 1 327 ? -4.974 -4.312 -8.574 1.00 83.19 327 VAL A O 1
ATOM 2527 N N . GLN A 1 328 ? -6.387 -5.866 -7.810 1.00 79.75 328 GLN A N 1
ATOM 2528 C CA . GLN A 1 328 ? -6.428 -6.592 -9.082 1.00 79.75 328 GLN A CA 1
ATOM 2529 C C . GLN A 1 328 ? -7.368 -5.941 -10.106 1.00 79.75 328 GLN A C 1
ATOM 2531 O O . GLN A 1 328 ? -7.080 -6.002 -11.301 1.00 79.75 328 GLN A O 1
ATOM 2536 N N . LYS A 1 329 ? -8.478 -5.340 -9.657 1.00 83.06 329 LYS A N 1
ATOM 2537 C CA . LYS A 1 329 ? -9.513 -4.753 -10.525 1.00 83.06 329 LYS A CA 1
ATOM 2538 C C . LYS A 1 329 ? -9.199 -3.336 -10.995 1.00 83.06 329 LYS A C 1
ATOM 2540 O O . LYS A 1 329 ? -9.638 -2.959 -12.078 1.00 83.06 329 LYS A O 1
ATOM 2545 N N . VAL A 1 330 ? -8.466 -2.559 -10.201 1.00 80.31 330 VAL A N 1
ATOM 2546 C CA . VAL A 1 330 ? -8.122 -1.165 -10.506 1.00 80.31 330 VAL A CA 1
ATOM 2547 C C . VAL A 1 330 ? -6.674 -1.100 -10.973 1.00 80.31 330 VAL A C 1
ATOM 2549 O O . VAL A 1 330 ? -5.764 -0.878 -10.176 1.00 80.31 330 VAL A O 1
ATOM 2552 N N . ARG A 1 331 ? -6.461 -1.338 -12.266 1.00 68.50 331 ARG A N 1
ATOM 2553 C CA . ARG A 1 331 ? -5.184 -1.179 -12.974 1.00 68.50 331 ARG A CA 1
ATOM 2554 C C . ARG A 1 331 ? -5.443 -0.390 -14.255 1.00 68.50 331 ARG A C 1
ATOM 2556 O O . ARG A 1 331 ? -6.294 -0.847 -15.050 1.00 68.50 331 ARG A O 1
#

pLDDT: mean 80.45, std 13.07, range [37.44, 97.88]